Protein 4UQW (pdb70)

Organism: Pseudomonas aeruginosa (strain ATCC 15692 / DSM 22644 / CIP 104116 / JCM 14847 / LMG 12228 / 1C / PRS 101 / PAO1) (NCBI:txid208964)

Structure (mmCIF, N/CA/C/O backbone):
data_4UQW
#
_entry.id   4UQW
#
_cell.length_a   90.530
_cell.length_b   90.530
_cell.length_c   54.310
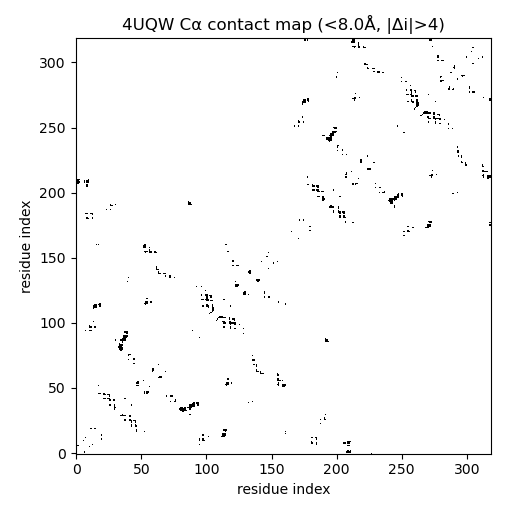_cell.angle_alpha   90.00
_cell.angle_beta   90.00
_cell.angle_gamma   90.00
#
_symmetry.space_group_name_H-M   'P 41'
#
loop_
_entity.id
_entity.type
_entity.pdbx_description
1 polymer 'PROTEIN CLPV1'
2 non-polymer BENZAMIDINE
3 water water
#
loop_
_atom_site.group_PDB
_atom_site.id
_atom_site.type_symbol
_atom_site.label_atom_id
_atom_site.label_alt_id
_atom_site.label_comp_id
_atom_site.label_asym_id
_atom_site.label_entity_id
_atom_site.label_seq_id
_atom_site.pdbx_PDB_ins_code
_atom_site.Cartn_x
_atom_site.Cartn_y
_atom_site.Cartn_z
_atom_site.occupancy
_atom_site.B_iso_or_equiv
_atom_site.auth_seq_id
_atom_site.auth_comp_id
_atom_site.auth_asym_id
_atom_site.auth_atom_id
_atom_site.pdbx_PDB_model_num
ATOM 1 N N . SER A 1 1 ? 23.755 81.485 25.664 1.00 85.97 -1 SER A N 1
ATOM 2 C CA . SER A 1 1 ? 22.610 81.274 24.777 1.00 86.72 -1 SER A CA 1
ATOM 3 C C . SER A 1 1 ? 22.880 81.828 23.375 1.00 80.56 -1 SER A C 1
ATOM 4 O O . SER A 1 1 ? 23.875 82.539 23.160 1.00 72.03 -1 SER A O 1
ATOM 7 N N . HIS A 1 2 ? 21.988 81.522 22.428 1.00 75.31 0 HIS A N 1
ATOM 8 C CA . HIS A 1 2 ? 22.130 82.025 21.052 1.00 68.04 0 HIS A CA 1
ATOM 9 C C . HIS A 1 2 ? 22.050 83.563 21.020 1.00 63.49 0 HIS A C 1
ATOM 10 O O . HIS A 1 2 ? 22.411 84.209 20.017 1.00 59.79 0 HIS A O 1
ATOM 17 N N . MET A 1 3 ? 21.604 84.138 22.138 1.00 58.91 1 MET A N 1
ATOM 18 C CA . MET A 1 3 ? 21.377 85.573 22.237 1.00 52.94 1 MET A CA 1
ATOM 19 C C . MET A 1 3 ? 22.498 86.301 22.980 1.00 45.73 1 MET A C 1
ATOM 20 O O . MET A 1 3 ? 22.358 87.474 23.266 1.00 43.13 1 MET A O 1
ATOM 25 N N . SER A 1 4 ? 23.604 85.624 23.299 1.00 35.49 2 SER A N 1
ATOM 26 C CA . SER A 1 4 ? 24.752 86.331 23.876 1.00 32.33 2 SER A CA 1
ATOM 27 C C . SER A 1 4 ? 25.583 87.182 22.872 1.00 31.58 2 SER A C 1
ATOM 28 O O . SER A 1 4 ? 26.034 88.286 23.211 1.00 32.98 2 SER A O 1
ATOM 31 N N . GLU A 1 5 ? 25.756 86.682 21.648 1.00 28.29 3 GLU A N 1
ATOM 32 C CA . GLU A 1 5 ? 26.536 87.380 20.612 1.00 25.87 3 GLU A CA 1
ATOM 33 C C . GLU A 1 5 ? 25.833 87.197 19.290 1.00 21.54 3 GLU A C 1
ATOM 34 O O . GLU A 1 5 ? 25.052 86.260 19.139 1.00 22.56 3 GLU A O 1
ATOM 40 N N . ILE A 1 6 ? 26.122 88.030 18.297 1.00 19.08 4 ILE A N 1
ATOM 41 C CA . ILE A 1 6 ? 25.564 87.851 16.965 1.00 17.28 4 ILE A CA 1
ATOM 42 C C . ILE A 1 6 ? 26.019 86.542 16.364 1.00 17.22 4 ILE A C 1
ATOM 43 O O . ILE A 1 6 ? 27.208 86.196 16.472 1.00 19.56 4 ILE A O 1
ATOM 48 N N . SER A 1 7 ? 25.109 85.760 15.811 1.00 17.53 5 SER A N 1
ATOM 49 C CA A SER A 1 7 ? 25.463 84.441 15.272 0.67 17.64 5 SER A CA 1
ATOM 50 C CA B SER A 1 7 ? 25.489 84.447 15.299 0.33 17.67 5 SER A CA 1
ATOM 51 C C . SER A 1 7 ? 26.011 84.524 13.857 1.00 16.63 5 SER A C 1
ATOM 52 O O . SER A 1 7 ? 25.615 85.408 13.085 1.00 16.26 5 SER A O 1
ATOM 57 N N . ARG A 1 8 ? 26.946 83.626 13.523 1.00 14.72 6 ARG A N 1
ATOM 58 C CA . ARG A 1 8 ? 27.430 83.616 12.145 1.00 15.29 6 ARG A CA 1
ATOM 59 C C . ARG A 1 8 ? 26.291 83.342 11.155 1.00 16.16 6 ARG A C 1
ATOM 60 O O . ARG A 1 8 ? 26.270 83.879 10.037 1.00 15.09 6 ARG A O 1
ATOM 68 N N . VAL A 1 9 ? 25.343 82.479 11.526 1.00 13.47 7 VAL A N 1
ATOM 69 C CA . VAL A 1 9 ? 24.288 82.171 10.560 1.00 15.66 7 VAL A CA 1
ATOM 70 C C . VAL A 1 9 ? 23.494 83.424 10.181 1.00 15.75 7 VAL A C 1
ATOM 71 O O . VAL A 1 9 ? 23.093 83.613 9.013 1.00 15.20 7 VAL A O 1
ATOM 75 N N . ALA A 1 10 ? 23.258 84.295 11.159 1.00 13.88 8 ALA A N 1
ATOM 76 C CA . ALA A 1 10 ? 22.567 85.554 10.848 1.00 13.95 8 ALA A CA 1
ATOM 77 C C . ALA A 1 10 ? 23.450 86.534 10.076 1.00 13.68 8 ALA A C 1
ATOM 78 O O . ALA A 1 10 ? 22.974 87.166 9.103 1.00 15.18 8 ALA A O 1
ATOM 80 N N . LEU A 1 11 ? 24.695 86.667 10.504 1.00 13.09 9 LEU A N 1
ATOM 81 C CA . LEU A 1 11 ? 25.620 87.625 9.899 1.00 15.40 9 LEU A CA 1
ATOM 82 C C . LEU A 1 11 ? 25.913 87.246 8.435 1.00 14.53 9 LEU A C 1
ATOM 83 O O . LEU A 1 11 ? 25.695 88.023 7.491 1.00 14.70 9 LEU A O 1
ATOM 88 N N . PHE A 1 12 ? 26.426 86.010 8.243 1.00 14.37 10 PHE A N 1
ATOM 89 C CA . PHE A 1 12 ? 26.751 85.573 6.885 1.00 13.11 10 PHE A CA 1
ATOM 90 C C . PHE A 1 12 ? 25.518 85.361 6.036 1.00 13.74 10 PHE A C 1
ATOM 91 O O . PHE A 1 12 ? 25.596 85.449 4.820 1.00 14.92 10 PHE A O 1
ATOM 99 N N . GLY A 1 13 ? 24.375 85.123 6.689 1.00 13.71 11 GLY A N 1
ATOM 100 C CA . GLY A 1 13 ? 23.100 84.992 6.002 1.00 15.04 11 GLY A CA 1
ATOM 101 C C . GLY A 1 13 ? 22.734 86.267 5.238 1.00 16.83 11 GLY A C 1
ATOM 102 O O . GLY A 1 13 ? 21.918 86.184 4.295 1.00 18.86 11 GLY A O 1
ATOM 103 N N . LYS A 1 14 ? 23.351 87.415 5.570 1.00 13.23 12 LYS A N 1
ATOM 104 C CA . LYS A 1 14 ? 23.062 88.608 4.788 1.00 13.93 12 LYS A CA 1
ATOM 105 C C . LYS A 1 14 ? 23.807 88.673 3.445 1.00 14.08 12 LYS A C 1
ATOM 106 O O . LYS A 1 14 ? 23.478 89.499 2.595 1.00 15.52 12 LYS A O 1
ATOM 112 N N . LEU A 1 15 ? 24.801 87.808 3.234 1.00 13.91 13 LEU A N 1
ATOM 113 C CA . LEU A 1 15 ? 25.560 87.812 1.988 1.00 14.45 13 LEU A CA 1
ATOM 114 C C . LEU A 1 15 ? 24.695 87.409 0.800 1.00 15.29 13 LEU A C 1
ATOM 115 O O . LEU A 1 15 ? 23.811 86.528 0.942 1.00 17.50 13 LEU A O 1
ATOM 120 N N . ASN A 1 16 ? 24.920 88.022 -0.350 1.00 15.31 14 ASN A N 1
ATOM 121 C CA . ASN A 1 16 ? 24.294 87.505 -1.583 1.00 14.35 14 ASN A CA 1
ATOM 122 C C . ASN A 1 16 ? 24.914 86.185 -2.009 1.00 16.66 14 ASN A C 1
ATOM 123 O O . ASN A 1 16 ? 25.851 85.675 -1.330 1.00 15.72 14 ASN A O 1
ATOM 128 N N . SER A 1 17 ? 24.390 85.580 -3.090 1.00 17.24 15 SER A N 1
ATOM 129 C CA A SER A 1 17 ? 24.811 84.232 -3.391 0.56 15.83 15 SER A CA 1
ATOM 130 C CA B SER A 1 17 ? 24.795 84.245 -3.487 0.44 16.94 15 SER A CA 1
ATOM 131 C C . SER A 1 17 ? 26.255 84.210 -3.888 1.00 19.26 15 SER A C 1
ATOM 132 O O . SER A 1 17 ? 26.997 83.298 -3.542 1.00 17.36 15 SER A O 1
ATOM 137 N N . LEU A 1 18 ? 26.651 85.215 -4.642 1.00 17.37 16 LEU A N 1
ATOM 138 C CA . LEU A 1 18 ? 28.032 85.209 -5.153 1.00 17.11 16 LEU A CA 1
ATOM 139 C C . LEU A 1 18 ? 29.017 85.279 -3.972 1.00 17.22 16 LEU A C 1
ATOM 140 O O . LEU A 1 18 ? 30.030 84.508 -3.870 1.00 16.31 16 LEU A O 1
ATOM 145 N N . ALA A 1 19 ? 28.797 86.209 -3.041 1.00 15.25 17 ALA A N 1
ATOM 146 C CA . ALA A 1 19 ? 29.704 86.402 -1.910 1.00 13.86 17 ALA A CA 1
ATOM 147 C C . ALA A 1 19 ? 29.702 85.182 -1.009 1.00 14.93 17 ALA A C 1
ATOM 148 O O . ALA A 1 19 ? 30.768 84.770 -0.527 1.00 16.14 17 ALA A O 1
ATOM 150 N N . TYR A 1 20 ? 28.533 84.571 -0.728 1.00 14.33 18 TYR A N 1
ATOM 151 C CA . TYR A 1 20 ? 28.484 83.450 0.191 1.00 15.50 18 TYR A CA 1
ATOM 152 C C . TYR A 1 20 ? 29.102 82.215 -0.466 1.00 16.46 18 TYR A C 1
ATOM 153 O O . TYR A 1 20 ? 29.863 81.463 0.173 1.00 16.28 18 TYR A O 1
ATOM 162 N N . LYS A 1 21 ? 28.823 81.999 -1.741 1.00 15.96 19 LYS A N 1
ATOM 163 C CA . LYS A 1 21 ? 29.447 80.834 -2.414 1.00 16.18 19 LYS A CA 1
ATOM 164 C C . LYS A 1 21 ? 30.953 81.002 -2.432 1.00 17.52 19 LYS A C 1
ATOM 165 O O . LYS A 1 21 ? 31.701 80.018 -2.347 1.00 18.24 19 LYS A O 1
ATOM 171 N N . ALA A 1 22 ? 31.423 82.256 -2.501 1.00 15.56 20 ALA A N 1
ATOM 172 C CA . ALA A 1 22 ? 32.881 82.437 -2.502 1.00 15.02 20 ALA A CA 1
ATOM 173 C C . ALA A 1 22 ? 33.488 82.211 -1.116 1.00 16.58 20 ALA A C 1
ATOM 174 O O . ALA A 1 22 ? 34.652 81.813 -1.025 1.00 17.55 20 ALA A O 1
ATOM 176 N N . ILE A 1 23 ? 32.766 82.493 -0.018 1.00 16.75 21 ILE A N 1
ATOM 177 C CA . ILE A 1 23 ? 33.184 82.106 1.346 1.00 16.01 21 ILE A CA 1
ATOM 178 C C . ILE A 1 23 ? 33.355 80.585 1.398 1.00 15.16 21 ILE A C 1
ATOM 179 O O . ILE A 1 23 ? 34.322 80.047 1.974 1.00 16.06 21 ILE A O 1
ATOM 184 N N . GLU A 1 24 ? 32.377 79.856 0.873 1.00 15.53 22 GLU A N 1
ATOM 185 C CA . GLU A 1 24 ? 32.457 78.391 0.838 1.00 16.46 22 GLU A CA 1
ATOM 186 C C . GLU A 1 24 ? 33.663 77.948 0.043 1.00 17.42 22 GLU A C 1
ATOM 187 O O . GLU A 1 24 ? 34.417 77.091 0.501 1.00 18.13 22 GLU A O 1
ATOM 193 N N . ALA A 1 25 ? 33.874 78.507 -1.142 1.00 17.66 23 ALA A N 1
ATOM 194 C CA . ALA A 1 25 ? 35.013 78.132 -1.980 1.00 18.22 23 ALA A CA 1
ATOM 195 C C . ALA A 1 25 ? 36.316 78.476 -1.280 1.00 17.06 23 ALA A C 1
ATOM 196 O O . ALA A 1 25 ? 37.307 77.713 -1.381 1.00 20.37 23 ALA A O 1
ATOM 198 N N . ALA A 1 26 ? 36.350 79.638 -0.601 1.00 16.34 24 ALA A N 1
ATOM 199 C CA . ALA A 1 26 ? 37.533 80.038 0.145 1.00 17.77 24 ALA A CA 1
ATOM 200 C C . ALA A 1 26 ? 37.843 79.079 1.254 1.00 16.74 24 ALA A C 1
ATOM 201 O O . ALA A 1 26 ? 39.026 78.843 1.550 1.00 17.71 24 ALA A O 1
ATOM 203 N N . THR A 1 27 ? 36.792 78.550 1.878 1.00 17.60 25 THR A N 1
ATOM 204 C CA . THR A 1 27 ? 37.007 77.570 2.943 1.00 18.17 25 THR A CA 1
ATOM 205 C C . THR A 1 27 ? 37.607 76.294 2.380 1.00 17.92 25 THR A C 1
ATOM 206 O O . THR A 1 27 ? 38.538 75.725 2.962 1.00 18.36 25 THR A O 1
ATOM 210 N N . VAL A 1 28 ? 37.079 75.825 1.264 1.00 17.29 26 VAL A N 1
ATOM 211 C CA . VAL A 1 28 ? 37.597 74.585 0.660 1.00 19.88 26 VAL A CA 1
ATOM 212 C C . VAL A 1 28 ? 39.079 74.787 0.287 1.00 20.75 26 VAL A C 1
ATOM 213 O O . VAL A 1 28 ? 39.948 73.913 0.534 1.00 21.46 26 VAL A O 1
ATOM 217 N N . PHE A 1 29 ? 39.391 75.949 -0.283 1.00 21.79 27 PHE A N 1
ATOM 218 C CA . PHE A 1 29 ? 40.785 76.245 -0.691 1.00 20.55 27 PHE A CA 1
ATOM 219 C C . PHE A 1 29 ? 41.710 76.334 0.502 1.00 21.38 27 PHE A C 1
ATOM 220 O O . PHE A 1 29 ? 42.824 75.785 0.484 1.00 22.33 27 PHE A O 1
ATOM 228 N N . CYS A 1 30 ? 41.275 77.075 1.523 1.00 18.95 28 CYS A N 1
ATOM 229 C CA . CYS A 1 30 ? 42.037 77.226 2.757 1.00 19.85 28 CYS A CA 1
ATOM 230 C C . CYS A 1 30 ? 42.400 75.862 3.348 1.00 23.00 28 CYS A C 1
ATOM 231 O O . CYS A 1 30 ? 43.539 75.614 3.764 1.00 22.33 28 CYS A O 1
ATOM 234 N N . LYS A 1 31 ? 41.417 74.980 3.380 1.00 21.00 29 LYS A N 1
ATOM 235 C CA . LYS A 1 31 ? 41.628 73.638 3.937 1.00 22.16 29 LYS A CA 1
ATOM 236 C C . LYS A 1 31 ? 42.569 72.811 3.089 1.00 26.09 29 LYS A C 1
ATOM 237 O O . LYS A 1 31 ? 43.416 72.078 3.653 1.00 26.09 29 LYS A O 1
ATOM 243 N N . LEU A 1 32 ? 42.461 72.905 1.759 1.00 25.79 30 LEU A N 1
ATOM 244 C CA . LEU A 1 32 ? 43.377 72.161 0.883 1.00 26.75 30 LEU A CA 1
ATOM 245 C C . LEU A 1 32 ? 44.823 72.594 1.121 1.00 28.53 30 LEU A C 1
ATOM 246 O O . LEU A 1 32 ? 45.753 71.770 1.064 1.00 32.33 30 LEU A O 1
ATOM 251 N N . ARG A 1 33 ? 45.020 73.869 1.401 1.00 26.25 31 ARG A N 1
ATOM 252 C CA . ARG A 1 33 ? 46.374 74.396 1.632 1.00 24.04 31 ARG A CA 1
ATOM 253 C C . ARG A 1 33 ? 46.902 74.177 3.030 1.00 31.49 31 ARG A C 1
ATOM 254 O O . ARG A 1 33 ? 48.096 74.400 3.292 1.00 32.75 31 ARG A O 1
ATOM 262 N N . GLY A 1 34 ? 46.016 73.809 3.939 1.00 23.94 32 GLY A N 1
ATOM 263 C CA . GLY A 1 34 ? 46.367 73.658 5.342 1.00 26.66 32 GLY A CA 1
ATOM 264 C C . GLY A 1 34 ? 46.594 74.973 6.064 1.00 20.70 32 GLY A C 1
ATOM 265 O O . GLY A 1 34 ? 47.273 75.055 7.081 1.00 23.54 32 GLY A O 1
ATOM 266 N N . ASN A 1 35 ? 45.927 76.035 5.581 1.00 18.27 33 ASN A N 1
ATOM 267 C CA . ASN A 1 35 ? 46.034 77.332 6.267 1.00 15.06 33 ASN A CA 1
ATOM 268 C C . ASN A 1 35 ? 45.080 77.351 7.479 1.00 17.49 33 ASN A C 1
ATOM 269 O O . ASN A 1 35 ? 43.996 76.724 7.427 1.00 19.32 33 ASN A O 1
ATOM 274 N N . PRO A 1 36 ? 45.440 78.026 8.576 1.00 18.18 34 PRO A N 1
ATOM 275 C CA . PRO A 1 36 ? 44.635 77.839 9.787 1.00 19.20 34 PRO A CA 1
ATOM 276 C C . PRO A 1 36 ? 43.331 78.623 9.795 1.00 19.07 34 PRO A C 1
ATOM 277 O O . PRO A 1 36 ? 42.361 78.204 10.486 1.00 18.87 34 PRO A O 1
ATOM 281 N N . TYR A 1 37 ? 43.269 79.718 9.014 1.00 16.09 35 TYR A N 1
ATOM 282 C CA . TYR A 1 37 ? 42.071 80.595 9.011 1.00 13.81 35 TYR A CA 1
ATOM 283 C C . TYR A 1 37 ? 41.712 80.958 7.616 1.00 15.45 35 TYR A C 1
ATOM 284 O O . TYR A 1 37 ? 42.586 81.275 6.795 1.00 16.87 35 TYR A O 1
ATOM 293 N N . VAL A 1 38 ? 40.401 80.935 7.329 1.00 14.30 36 VAL A N 1
ATOM 294 C CA . VAL A 1 38 ? 39.877 81.495 6.096 1.00 14.50 36 VAL A CA 1
ATOM 295 C C . VAL A 1 38 ? 39.940 83.037 6.202 1.00 16.33 36 VAL A C 1
ATOM 296 O O . VAL A 1 38 ? 39.326 83.632 7.080 1.00 15.53 36 VAL A O 1
ATOM 300 N N . GLU A 1 39 ? 40.785 83.634 5.361 1.00 13.98 37 GLU A N 1
ATOM 301 C CA . GLU A 1 39 ? 41.099 85.060 5.467 1.00 14.23 37 GLU A CA 1
ATOM 302 C C . GLU A 1 39 ? 40.517 85.850 4.346 1.00 13.59 37 GLU A C 1
ATOM 303 O O . GLU A 1 39 ? 40.005 85.307 3.359 1.00 13.50 37 GLU A O 1
ATOM 309 N N . LEU A 1 40 ? 40.603 87.177 4.519 1.00 13.80 38 LEU A N 1
ATOM 310 C CA . LEU A 1 40 ? 40.203 88.033 3.430 1.00 15.46 38 LEU A CA 1
ATOM 311 C C . LEU A 1 40 ? 40.933 87.672 2.109 1.00 14.98 38 LEU A C 1
ATOM 312 O O . LEU A 1 40 ? 40.328 87.714 1.025 1.00 14.35 38 LEU A O 1
ATOM 317 N N . VAL A 1 41 ? 42.231 87.299 2.197 1.00 14.89 39 VAL A N 1
ATOM 318 C CA . VAL A 1 41 ? 42.932 87.015 0.942 1.00 15.30 39 VAL A CA 1
ATOM 319 C C . VAL A 1 41 ? 42.313 85.765 0.236 1.00 15.25 39 VAL A C 1
ATOM 320 O O . VAL A 1 41 ? 42.167 85.759 -0.996 1.00 15.02 39 VAL A O 1
ATOM 324 N N . HIS A 1 42 ? 41.888 84.743 1.008 1.00 15.78 40 HIS A N 1
ATOM 325 C CA . HIS A 1 42 ? 41.235 83.589 0.374 1.00 13.82 40 HIS A CA 1
ATOM 326 C C . HIS A 1 42 ? 39.944 84.009 -0.305 1.00 15.20 40 HIS A C 1
ATOM 327 O O . HIS A 1 42 ? 39.614 83.543 -1.396 1.00 15.41 40 HIS A O 1
ATOM 334 N N . TRP A 1 43 ? 39.157 84.845 0.386 1.00 14.29 41 TRP A N 1
ATOM 335 C CA . TRP A 1 43 ? 37.814 85.213 -0.082 1.00 13.82 41 TRP A CA 1
ATOM 336 C C . TRP A 1 43 ? 37.956 86.042 -1.363 1.00 15.98 41 TRP A C 1
ATOM 337 O O . TRP A 1 43 ? 37.280 85.795 -2.373 1.00 15.11 41 TRP A O 1
ATOM 348 N N . PHE A 1 44 ? 38.839 87.057 -1.309 1.00 15.53 42 PHE A N 1
ATOM 349 C CA . PHE A 1 44 ? 38.996 87.947 -2.464 1.00 16.79 42 PHE A CA 1
ATOM 350 C C . PHE A 1 44 ? 39.617 87.174 -3.648 1.00 17.75 42 PHE A C 1
ATOM 351 O O . PHE A 1 44 ? 39.212 87.368 -4.814 1.00 16.88 42 PHE A O 1
ATOM 359 N N . HIS A 1 45 ? 40.597 86.292 -3.369 1.00 15.58 43 HIS A N 1
ATOM 360 C CA . HIS A 1 45 ? 41.147 85.480 -4.445 1.00 16.93 43 HIS A CA 1
ATOM 361 C C . HIS A 1 45 ? 40.003 84.636 -5.120 1.00 18.67 43 HIS A C 1
ATOM 362 O O . HIS A 1 45 ? 39.909 84.570 -6.357 1.00 19.50 43 HIS A O 1
ATOM 369 N N . GLN A 1 46 ? 39.134 84.050 -4.307 1.00 16.41 44 GLN A N 1
ATOM 370 C CA . GLN A 1 46 ? 38.068 83.224 -4.872 1.00 16.95 44 GLN A CA 1
ATOM 371 C C . GLN A 1 46 ? 37.058 84.052 -5.638 1.00 17.19 44 GLN A C 1
ATOM 372 O O . GLN A 1 46 ? 36.557 83.614 -6.715 1.00 18.49 44 GLN A O 1
ATOM 378 N N . ILE A 1 47 ? 36.763 85.251 -5.170 1.00 15.16 45 ILE A N 1
ATOM 379 C CA . ILE A 1 47 ? 35.844 86.117 -5.925 1.00 16.87 45 ILE A CA 1
ATOM 380 C C . ILE A 1 47 ? 36.445 86.465 -7.284 1.00 17.46 45 ILE A C 1
ATOM 381 O O . ILE A 1 47 ? 35.723 86.398 -8.317 1.00 17.65 45 ILE A O 1
ATOM 386 N N . LEU A 1 48 ? 37.749 86.728 -7.326 1.00 16.79 46 LEU A N 1
ATOM 387 C CA . LEU A 1 48 ? 38.388 87.155 -8.566 1.00 17.99 46 LEU A CA 1
ATOM 388 C C . LEU A 1 48 ? 38.570 85.978 -9.534 1.00 19.99 46 LEU A C 1
ATOM 389 O O . LEU A 1 48 ? 38.896 86.208 -10.710 1.00 20.93 46 LEU A O 1
ATOM 394 N N . GLN A 1 49 ? 38.382 84.729 -9.051 1.00 19.86 47 GLN A N 1
ATOM 395 C CA . GLN A 1 49 ? 38.409 83.544 -9.934 1.00 20.42 47 GLN A CA 1
ATOM 396 C C . GLN A 1 49 ? 37.153 83.399 -10.803 1.00 21.48 47 GLN A C 1
ATOM 397 O O . GLN A 1 49 ? 37.200 82.683 -11.820 1.00 23.67 47 GLN A O 1
ATOM 403 N N . LEU A 1 50 ? 36.075 84.094 -10.420 1.00 19.02 48 LEU A N 1
ATOM 404 C CA . LEU A 1 50 ? 34.816 84.059 -11.143 1.00 19.94 48 LEU A CA 1
ATOM 405 C C . LEU A 1 50 ? 34.929 84.855 -12.450 1.00 20.56 48 LEU A C 1
ATOM 406 O O . LEU A 1 50 ? 35.849 85.651 -12.623 1.00 21.71 48 LEU A O 1
ATOM 411 N N . PRO A 1 51 ? 33.992 84.654 -13.354 1.00 21.79 49 PRO A N 1
ATOM 412 C CA . PRO A 1 51 ? 34.026 85.429 -14.592 1.00 25.19 49 PRO A CA 1
ATOM 413 C C . PRO A 1 51 ? 33.893 86.940 -14.379 1.00 23.32 49 PRO A C 1
ATOM 414 O O . PRO A 1 51 ? 34.498 87.741 -15.126 1.00 23.68 49 PRO A O 1
ATOM 418 N N . ASP A 1 52 ? 33.116 87.332 -13.363 1.00 20.41 50 ASP A N 1
ATOM 419 C CA . ASP A 1 52 ? 32.856 88.745 -13.093 1.00 17.92 50 ASP A CA 1
ATOM 420 C C . ASP A 1 52 ? 32.277 88.888 -11.700 1.00 19.27 50 ASP A C 1
ATOM 421 O O . ASP A 1 52 ? 31.784 87.911 -11.112 1.00 18.87 50 ASP A O 1
ATOM 426 N N . SER A 1 53 ? 32.323 90.110 -11.180 1.00 17.54 51 SER A N 1
ATOM 427 C CA . SER A 1 53 ? 31.826 90.440 -9.850 1.00 16.08 51 SER A CA 1
ATOM 428 C C . SER A 1 53 ? 31.935 91.944 -9.640 1.00 16.91 51 SER A C 1
ATOM 429 O O . SER A 1 53 ? 32.553 92.632 -10.466 1.00 17.43 51 SER A O 1
ATOM 432 N N . ASP A 1 54 ? 31.404 92.446 -8.530 1.00 16.21 52 ASP A N 1
ATOM 433 C CA . ASP A 1 54 ? 31.631 93.860 -8.213 1.00 14.55 52 ASP A CA 1
ATOM 434 C C . ASP A 1 54 ? 33.124 94.118 -8.046 1.00 16.48 52 ASP A C 1
ATOM 435 O O . ASP A 1 54 ? 33.605 95.178 -8.418 1.00 17.72 52 ASP A O 1
ATOM 440 N N . LEU A 1 55 ? 33.836 93.176 -7.427 1.00 16.69 53 LEU A N 1
ATOM 441 C CA . LEU A 1 55 ? 35.261 93.378 -7.208 1.00 16.74 53 LEU A CA 1
ATOM 442 C C . LEU A 1 55 ? 36.015 93.526 -8.554 1.00 17.83 53 LEU A C 1
ATOM 443 O O . LEU A 1 55 ? 36.915 94.391 -8.701 1.00 17.49 53 LEU A O 1
ATOM 448 N N . HIS A 1 56 ? 35.695 92.683 -9.558 1.00 15.72 54 HIS A N 1
ATOM 449 C CA . HIS A 1 56 ? 36.319 92.834 -10.859 1.00 16.14 54 HIS A CA 1
ATOM 450 C C . HIS A 1 56 ? 36.128 94.224 -11.402 1.00 18.34 54 HIS A C 1
ATOM 451 O O . HIS A 1 56 ? 37.064 94.828 -11.980 1.00 21.28 54 HIS A O 1
ATOM 458 N N . GLN A 1 57 ? 34.879 94.687 -11.357 1.00 17.68 55 GLN A N 1
ATOM 459 C CA . GLN A 1 57 ? 34.556 95.969 -11.958 1.00 16.38 55 GLN A CA 1
ATOM 460 C C . GLN A 1 57 ? 35.147 97.129 -11.192 1.00 18.14 55 GLN A C 1
ATOM 461 O O . GLN A 1 57 ? 35.585 98.099 -11.809 1.00 20.11 55 GLN A O 1
ATOM 467 N N . ILE A 1 58 ? 35.131 97.055 -9.860 1.00 15.96 56 ILE A N 1
ATOM 468 C CA . ILE A 1 58 ? 35.747 98.094 -9.033 1.00 16.93 56 ILE A CA 1
ATOM 469 C C . ILE A 1 58 ? 37.257 98.168 -9.313 1.00 18.28 56 ILE A C 1
ATOM 470 O O . ILE A 1 58 ? 37.795 99.263 -9.425 1.00 20.78 56 ILE A O 1
ATOM 475 N N . VAL A 1 59 ? 37.888 97.020 -9.488 1.00 17.95 57 VAL A N 1
ATOM 476 C CA . VAL A 1 59 ? 39.331 97.006 -9.822 1.00 21.86 57 VAL A CA 1
ATOM 477 C C . VAL A 1 59 ? 39.515 97.755 -11.135 1.00 22.43 57 VAL A C 1
ATOM 478 O O . VAL A 1 59 ? 40.416 98.621 -11.262 1.00 20.54 57 VAL A O 1
ATOM 482 N N . ARG A 1 60 ? 38.681 97.448 -12.130 1.00 18.94 58 ARG A N 1
ATOM 483 C CA . ARG A 1 60 ? 38.816 98.034 -13.445 1.00 21.39 58 ARG A CA 1
ATOM 484 C C . ARG A 1 60 ? 38.611 99.574 -13.389 1.00 22.01 58 ARG A C 1
ATOM 485 O O . ARG A 1 60 ? 39.439 100.360 -13.877 1.00 24.20 58 ARG A O 1
ATOM 493 N N . GLN A 1 61 ? 37.525 99.986 -12.783 1.00 21.02 59 GLN A N 1
ATOM 494 C CA . GLN A 1 61 ? 37.123 101.394 -12.797 1.00 22.64 59 GLN A CA 1
ATOM 495 C C . GLN A 1 61 ? 37.996 102.256 -11.887 1.00 25.77 59 GLN A C 1
ATOM 496 O O . GLN A 1 61 ? 38.056 103.466 -12.058 1.00 25.42 59 GLN A O 1
ATOM 502 N N . SER A 1 62 ? 38.657 101.637 -10.915 1.00 21.06 60 SER A N 1
ATOM 503 C CA A SER A 1 62 ? 39.542 102.352 -9.996 0.63 20.06 60 SER A CA 1
ATOM 504 C CA B SER A 1 62 ? 39.542 102.360 -10.002 0.37 20.07 60 SER A CA 1
ATOM 505 C C . SER A 1 62 ? 40.943 102.524 -10.548 1.00 23.72 60 SER A C 1
ATOM 506 O O . SER A 1 62 ? 41.784 103.146 -9.913 1.00 24.29 60 SER A O 1
ATOM 511 N N . GLY A 1 63 ? 41.222 101.935 -11.706 1.00 21.22 61 GLY A N 1
ATOM 512 C CA . GLY A 1 63 ? 42.569 102.045 -12.267 1.00 22.73 61 GLY A CA 1
ATOM 513 C C . GLY A 1 63 ? 43.618 101.160 -11.615 1.00 19.88 61 GLY A C 1
ATOM 514 O O . GLY A 1 63 ? 44.814 101.442 -11.670 1.00 24.46 61 GLY A O 1
ATOM 515 N N . ILE A 1 64 ? 43.164 100.104 -10.948 1.00 19.28 62 ILE A N 1
ATOM 516 C CA . ILE A 1 64 ? 44.070 99.065 -10.428 1.00 18.67 62 ILE A CA 1
ATOM 517 C C . ILE A 1 64 ? 44.527 98.185 -11.559 1.00 18.53 62 ILE A C 1
ATOM 518 O O . ILE A 1 64 ? 43.800 97.930 -12.523 1.00 20.17 62 ILE A O 1
ATOM 523 N N . ASP A 1 65 ? 45.802 97.744 -11.490 1.00 17.45 63 ASP A N 1
ATOM 524 C CA . ASP A 1 65 ? 46.343 96.796 -12.465 1.00 17.17 63 ASP A CA 1
ATOM 525 C C . ASP A 1 65 ? 45.889 95.403 -12.020 1.00 17.94 63 ASP A C 1
ATOM 526 O O . ASP A 1 65 ? 46.373 94.856 -11.017 1.00 17.71 63 ASP A O 1
ATOM 531 N N . PRO A 1 66 ? 44.919 94.803 -12.738 1.00 19.38 64 PRO A N 1
ATOM 532 C CA . PRO A 1 66 ? 44.416 93.517 -12.234 1.00 15.21 64 PRO A CA 1
ATOM 533 C C . PRO A 1 66 ? 45.458 92.419 -12.240 1.00 18.52 64 PRO A C 1
ATOM 534 O O . PRO A 1 66 ? 45.362 91.501 -11.414 1.00 19.64 64 PRO A O 1
ATOM 538 N N . ALA A 1 67 ? 46.448 92.528 -13.127 1.00 18.42 65 ALA A N 1
ATOM 539 C CA . ALA A 1 67 ? 47.480 91.504 -13.153 1.00 17.13 65 ALA A CA 1
ATOM 540 C C . ALA A 1 67 ? 48.385 91.679 -11.915 1.00 19.64 65 ALA A C 1
ATOM 541 O O . ALA A 1 67 ? 48.858 90.692 -11.328 1.00 17.82 65 ALA A O 1
ATOM 543 N N . ARG A 1 68 ? 48.657 92.912 -11.536 1.00 17.98 66 ARG A N 1
ATOM 544 C CA . ARG A 1 68 ? 49.448 93.109 -10.335 1.00 17.66 66 ARG A CA 1
ATOM 545 C C . ARG A 1 68 ? 48.727 92.608 -9.092 1.00 17.15 66 ARG A C 1
ATOM 546 O O . ARG A 1 68 ? 49.296 91.976 -8.202 1.00 18.03 66 ARG A O 1
ATOM 554 N N . LEU A 1 69 ? 47.420 92.901 -9.022 1.00 16.18 67 LEU A N 1
ATOM 555 C CA . LEU A 1 69 ? 46.600 92.473 -7.904 1.00 16.41 67 LEU A CA 1
ATOM 556 C C . LEU A 1 69 ? 46.634 90.960 -7.838 1.00 17.11 67 LEU A C 1
ATOM 557 O O . LEU A 1 69 ? 46.803 90.411 -6.744 1.00 17.89 67 LEU A O 1
ATOM 562 N N . ALA A 1 70 ? 46.497 90.295 -8.997 1.00 18.85 68 ALA A N 1
ATOM 563 C CA . ALA A 1 70 ? 46.498 88.823 -8.990 1.00 20.26 68 ALA A CA 1
ATOM 564 C C . ALA A 1 70 ? 47.833 88.273 -8.455 1.00 21.06 68 ALA A C 1
ATOM 565 O O . ALA A 1 70 ? 47.858 87.331 -7.649 1.00 22.99 68 ALA A O 1
ATOM 567 N N . LYS A 1 71 ? 48.926 88.897 -8.879 1.00 18.93 69 LYS A N 1
ATOM 568 C CA . LYS A 1 71 ? 50.268 88.514 -8.452 1.00 18.98 69 LYS A CA 1
ATOM 569 C C . LYS A 1 71 ? 50.383 88.690 -6.916 1.00 20.33 69 LYS A C 1
ATOM 570 O O . LYS A 1 71 ? 50.923 87.832 -6.168 1.00 20.83 69 LYS A O 1
ATOM 576 N N . ASP A 1 72 ? 49.929 89.846 -6.435 1.00 18.39 70 ASP A N 1
ATOM 577 C CA . ASP A 1 72 ? 50.036 90.115 -5.026 1.00 18.48 70 ASP A CA 1
ATOM 578 C C . ASP A 1 72 ? 49.193 89.145 -4.183 1.00 19.93 70 ASP A C 1
ATOM 579 O O . ASP A 1 72 ? 49.652 88.726 -3.098 1.00 18.96 70 ASP A O 1
ATOM 584 N N . LEU A 1 73 ? 47.973 88.827 -4.627 1.00 18.31 71 LEU A N 1
ATOM 585 C CA . LEU A 1 73 ? 47.133 87.940 -3.839 1.00 18.05 71 LEU A C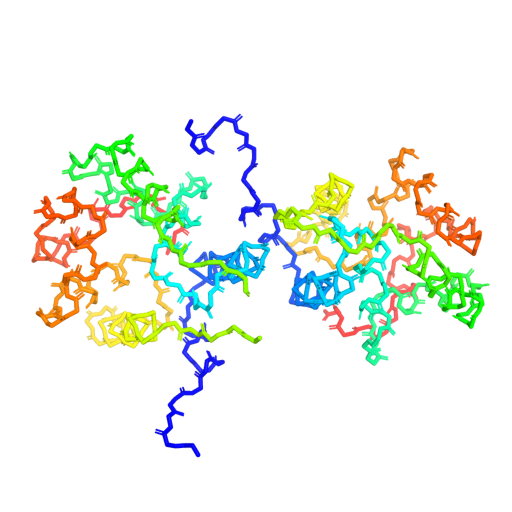A 1
ATOM 586 C C . LEU A 1 73 ? 47.713 86.549 -3.824 1.00 18.36 71 LEU A C 1
ATOM 587 O O . LEU A 1 73 ? 47.687 85.873 -2.760 1.00 19.76 71 LEU A O 1
ATOM 592 N N . THR A 1 74 ? 48.244 86.090 -4.954 1.00 22.34 72 THR A N 1
ATOM 593 C CA A THR A 1 74 ? 48.881 84.762 -5.043 0.58 23.02 72 THR A CA 1
ATOM 594 C CA B THR A 1 74 ? 48.755 84.720 -4.929 0.42 24.41 72 THR A CA 1
ATOM 595 C C . THR A 1 74 ? 50.060 84.683 -4.096 1.00 21.13 72 THR A C 1
ATOM 596 O O . THR A 1 74 ? 50.254 83.707 -3.337 1.00 23.85 72 THR A O 1
ATOM 603 N N . GLU A 1 75 ? 50.889 85.726 -4.111 1.00 23.19 73 GLU A N 1
ATOM 604 C CA . GLU A 1 75 ? 52.031 85.743 -3.205 1.00 24.08 73 GLU A CA 1
ATOM 605 C C . GLU A 1 75 ? 51.622 85.777 -1.715 1.00 27.11 73 GLU A C 1
ATOM 606 O O . GLU A 1 75 ? 52.209 85.028 -0.890 1.00 26.31 73 GLU A O 1
ATOM 612 N N . ALA A 1 76 ? 50.592 86.564 -1.354 1.00 21.01 74 ALA A N 1
ATOM 613 C CA . ALA A 1 76 ? 50.093 86.564 0.015 1.00 21.84 74 ALA A CA 1
ATOM 614 C C . ALA A 1 76 ? 49.571 85.185 0.410 1.00 24.78 74 ALA A C 1
ATOM 615 O O . ALA A 1 76 ? 49.798 84.720 1.537 1.00 24.76 74 ALA A O 1
ATOM 617 N N . LEU A 1 77 ? 48.841 84.531 -0.501 1.00 21.09 75 LEU A N 1
ATOM 618 C CA . LEU A 1 77 ? 48.335 83.173 -0.201 1.00 21.30 75 LEU A CA 1
ATOM 619 C C . LEU A 1 77 ? 49.486 82.220 0.073 1.00 23.37 75 LEU A C 1
ATOM 620 O O . LEU A 1 77 ? 49.426 81.410 1.015 1.00 26.56 75 LEU A O 1
ATOM 625 N N . ASP A 1 78 ? 50.525 82.302 -0.771 1.00 22.78 76 ASP A N 1
ATOM 626 C CA . ASP A 1 78 ? 51.663 81.360 -0.709 1.00 26.91 76 ASP A CA 1
ATOM 627 C C . ASP A 1 78 ? 52.462 81.563 0.567 1.00 29.68 76 ASP A C 1
ATOM 628 O O . ASP A 1 78 ? 53.181 80.668 1.005 1.00 30.16 76 ASP A O 1
ATOM 633 N N . ARG A 1 79 ? 52.335 82.734 1.168 1.00 25.98 77 ARG A N 1
ATOM 634 C CA . ARG A 1 79 ? 53.076 83.037 2.376 1.00 28.89 77 ARG A CA 1
ATOM 635 C C . ARG A 1 79 ? 52.346 82.679 3.680 1.00 30.12 77 ARG A C 1
ATOM 636 O O . ARG A 1 79 ? 52.958 82.644 4.743 1.00 34.97 77 ARG A O 1
ATOM 644 N N . LEU A 1 80 ? 51.045 82.393 3.625 1.00 25.13 78 LEU A N 1
ATOM 645 C CA . LEU A 1 80 ? 50.356 81.996 4.842 1.00 27.00 78 LEU A CA 1
ATOM 646 C C . LEU A 1 80 ? 50.941 80.761 5.469 1.00 27.30 78 LEU A C 1
ATOM 647 O O . LEU A 1 80 ? 51.486 79.904 4.787 1.00 28.52 78 LEU A O 1
ATOM 652 N N . PRO A 1 81 ? 50.791 80.633 6.796 1.00 27.55 79 PRO A N 1
ATOM 653 C CA . PRO A 1 81 ? 51.268 79.404 7.434 1.00 33.35 79 PRO A CA 1
ATOM 654 C C . PRO A 1 81 ? 50.511 78.176 6.929 1.00 26.82 79 PRO A C 1
ATOM 655 O O . PRO A 1 81 ? 49.291 78.276 6.628 1.00 25.64 79 PRO A O 1
ATOM 659 N N . ARG A 1 82 ? 51.205 77.043 6.837 1.00 30.19 80 ARG A N 1
ATOM 660 C CA . ARG A 1 82 ? 50.628 75.830 6.270 1.00 35.98 80 ARG A CA 1
ATOM 661 C C . ARG A 1 82 ? 50.727 74.678 7.230 1.00 42.26 80 ARG A C 1
ATOM 662 O O . ARG A 1 82 ? 51.234 74.825 8.333 1.00 44.93 80 ARG A O 1
ATOM 670 N N . GLY A 1 83 ? 50.236 73.526 6.786 1.00 42.84 81 GLY A N 1
ATOM 671 C CA . GLY A 1 83 ? 50.281 72.316 7.587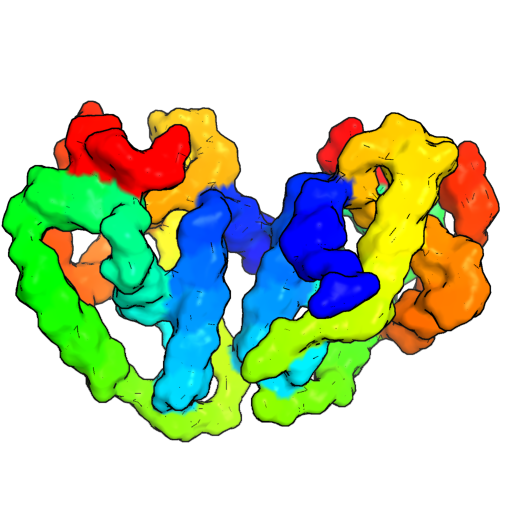 1.00 48.46 81 GLY A CA 1
ATOM 672 C C . GLY A 1 83 ? 49.560 72.415 8.916 1.00 49.15 81 GLY A C 1
ATOM 673 O O . GLY A 1 83 ? 49.934 71.775 9.900 1.00 57.12 81 GLY A O 1
ATOM 674 N N . SER A 1 84 ? 48.502 73.205 8.943 1.00 41.39 82 SER A N 1
ATOM 675 C CA . SER A 1 84 ? 47.721 73.367 10.140 1.00 43.05 82 SER A CA 1
ATOM 676 C C . SER A 1 84 ? 47.026 72.057 10.400 1.00 54.55 82 SER A C 1
ATOM 677 O O . SER A 1 84 ? 46.391 71.498 9.505 1.00 52.91 82 SER A O 1
ATOM 680 N N . THR A 1 85 ? 47.184 71.551 11.616 1.00 73.93 83 THR A N 1
ATOM 681 C CA . THR A 1 85 ? 46.515 70.326 12.026 1.00 87.01 83 THR A CA 1
ATOM 682 C C . THR A 1 85 ? 45.339 70.692 12.926 1.00 80.55 83 THR A C 1
ATOM 683 O O . THR A 1 85 ? 44.586 69.828 13.370 1.00 85.15 83 THR A O 1
ATOM 687 N N . SER A 1 86 ? 45.185 71.985 13.189 1.00 65.59 84 SER A N 1
ATOM 688 C CA . SER A 1 86 ? 44.079 72.450 14.011 1.00 67.01 84 SER A CA 1
ATOM 689 C C . SER A 1 86 ? 42.774 72.410 13.214 1.00 53.28 84 SER A C 1
ATOM 690 O O . SER A 1 86 ? 42.755 72.159 12.006 1.00 43.69 84 SER A O 1
ATOM 693 N N . ILE A 1 87 ? 41.668 72.649 13.890 1.00 44.00 85 ILE A N 1
ATOM 694 C CA . ILE A 1 87 ? 40.423 72.766 13.178 1.00 42.71 85 ILE A CA 1
ATOM 695 C C . ILE A 1 87 ? 40.441 74.156 12.533 1.00 38.42 85 ILE A C 1
ATOM 696 O O . ILE A 1 87 ? 40.748 75.167 13.184 1.00 46.51 85 ILE A O 1
ATOM 701 N N . THR A 1 88 ? 40.128 74.194 11.251 1.00 27.25 86 THR A N 1
ATOM 702 C CA . THR A 1 88 ? 40.090 75.432 10.502 1.00 23.32 86 THR A CA 1
ATOM 703 C C . THR A 1 88 ? 39.003 76.339 11.092 1.00 20.54 86 THR A C 1
ATOM 704 O O . THR A 1 88 ? 37.961 75.872 11.554 1.00 23.17 86 THR A O 1
ATOM 708 N N . ASP A 1 89 ? 39.205 77.662 10.986 1.00 18.98 87 ASP A N 1
ATOM 709 C CA . ASP A 1 89 ? 38.159 78.617 11.390 1.00 17.04 87 ASP A CA 1
ATOM 710 C C . ASP A 1 89 ? 38.195 79.829 10.465 1.00 14.78 87 ASP A C 1
ATOM 711 O O . ASP A 1 89 ? 39.050 79.960 9.631 1.00 16.62 87 ASP A O 1
ATOM 716 N N . LEU A 1 90 ? 37.197 80.707 10.656 1.00 16.98 88 LEU A N 1
ATOM 717 C CA . LEU A 1 90 ? 37.195 81.979 9.901 1.00 16.33 88 LEU A CA 1
ATOM 718 C C . LEU A 1 90 ? 38.000 83.026 10.605 1.00 16.27 88 LEU A C 1
ATOM 719 O O . LEU A 1 90 ? 37.955 83.099 11.808 1.00 18.64 88 LEU A O 1
ATOM 724 N N . SER A 1 91 ? 38.795 83.812 9.868 1.00 15.13 89 SER A N 1
ATOM 725 C CA . SER A 1 91 ? 39.423 85.000 10.426 1.00 17.39 89 SER A CA 1
ATOM 726 C C . SER A 1 91 ? 38.407 86.003 11.021 1.00 16.14 89 SER A C 1
ATOM 727 O O . SER A 1 91 ? 37.360 86.259 10.409 1.00 16.17 89 SER A O 1
ATOM 730 N N . SER A 1 92 ? 38.775 86.608 12.146 1.00 15.49 90 SER A N 1
ATOM 731 C CA . SER A 1 92 ? 37.948 87.665 12.678 1.00 15.42 90 SER A CA 1
ATOM 732 C C . SER A 1 92 ? 37.728 88.757 11.624 1.00 16.10 90 SER A C 1
ATOM 733 O O . SER A 1 92 ? 36.675 89.388 11.579 1.00 15.40 90 SER A O 1
ATOM 736 N N . HIS A 1 93 ? 38.718 89.056 10.774 1.00 15.91 91 HIS A N 1
ATOM 737 C CA . HIS A 1 93 ? 38.496 90.101 9.779 1.00 15.19 91 HIS A CA 1
ATOM 738 C C . HIS A 1 93 ? 37.436 89.753 8.764 1.00 14.68 91 HIS A C 1
ATOM 739 O O . HIS A 1 93 ? 36.802 90.659 8.194 1.00 14.24 91 HIS A O 1
ATOM 746 N N . VAL A 1 94 ? 37.212 88.458 8.482 1.00 13.75 92 VAL A N 1
ATOM 747 C CA . VAL A 1 94 ? 36.181 88.104 7.533 1.00 14.11 92 VAL A CA 1
ATOM 748 C C . VAL A 1 94 ? 34.801 88.391 8.196 1.00 16.92 92 VAL A C 1
ATOM 749 O O . VAL A 1 94 ? 33.918 89.012 7.552 1.00 14.06 92 VAL A O 1
ATOM 753 N N . GLU A 1 95 ? 34.637 88.030 9.475 1.00 15.58 93 GLU A N 1
ATOM 754 C CA . GLU A 1 95 ? 33.380 88.349 10.208 1.00 14.52 93 GLU A CA 1
ATOM 755 C C . GLU A 1 95 ? 33.178 89.868 10.207 1.00 14.34 93 GLU A C 1
ATOM 756 O O . GLU A 1 95 ? 32.074 90.357 9.959 1.00 15.16 93 GLU A O 1
ATOM 762 N N . GLU A 1 96 ? 34.242 90.598 10.538 1.00 13.82 94 GLU A N 1
ATOM 763 C CA . GLU A 1 96 ? 34.081 92.045 10.654 1.00 13.00 94 GLU A CA 1
ATOM 764 C C . GLU A 1 96 ? 33.733 92.675 9.321 1.00 14.75 94 GLU A C 1
ATOM 765 O O . GLU A 1 96 ? 32.916 93.624 9.238 1.00 15.60 94 GLU A O 1
ATOM 771 N N . ALA A 1 97 ? 34.335 92.205 8.242 1.00 12.90 95 ALA A N 1
ATOM 772 C CA . ALA A 1 97 ? 33.991 92.765 6.943 1.00 13.17 95 ALA A CA 1
ATOM 773 C C . ALA A 1 97 ? 32.514 92.517 6.601 1.00 12.20 95 ALA A C 1
ATOM 774 O O . ALA A 1 97 ? 31.911 93.393 5.976 1.00 13.83 95 ALA A O 1
ATOM 776 N N . VAL A 1 98 ? 31.970 91.344 6.944 1.00 13.57 96 VAL A N 1
ATOM 777 C CA . VAL A 1 98 ? 30.556 91.131 6.639 1.00 12.51 96 VAL A CA 1
ATOM 778 C C . VAL A 1 98 ? 29.728 92.119 7.455 1.00 12.83 96 VAL A C 1
ATOM 779 O O . VAL A 1 98 ? 28.781 92.704 6.892 1.00 14.97 96 VAL A O 1
ATOM 783 N N . GLU A 1 99 ? 30.047 92.316 8.746 1.00 12.54 97 GLU A N 1
ATOM 784 C CA . GLU A 1 99 ? 29.261 93.305 9.533 1.00 12.87 97 GLU A CA 1
ATOM 785 C C . GLU A 1 99 ? 29.313 94.700 8.875 1.00 15.10 97 GLU A C 1
ATOM 786 O O . GLU A 1 99 ? 28.265 95.367 8.764 1.00 14.77 97 GLU A O 1
ATOM 792 N N . ARG A 1 100 ? 30.508 95.171 8.527 1.00 13.98 98 ARG A N 1
ATOM 793 C CA . ARG A 1 100 ? 30.586 96.497 7.925 1.00 13.73 98 ARG A CA 1
ATOM 794 C C . ARG A 1 100 ? 29.914 96.544 6.570 1.00 13.38 98 ARG A C 1
ATOM 795 O O . ARG A 1 100 ? 29.292 97.571 6.229 1.00 15.04 98 ARG A O 1
ATOM 803 N N . GLY A 1 101 ? 29.978 95.459 5.774 1.00 13.05 99 GLY A N 1
ATOM 804 C CA . GLY A 1 101 ? 29.243 95.450 4.509 1.00 13.61 99 GLY A CA 1
ATOM 805 C C . GLY A 1 101 ? 27.744 95.513 4.729 1.00 13.85 99 GLY A C 1
ATOM 806 O O . GLY A 1 101 ? 27.053 96.137 3.913 1.00 14.18 99 GLY A O 1
ATOM 807 N N . TRP A 1 102 ? 27.263 94.829 5.769 1.00 14.27 100 TRP A N 1
ATOM 808 C CA . TRP A 1 102 ? 25.833 94.935 6.126 1.00 13.79 100 TRP A CA 1
ATOM 809 C C . TRP A 1 102 ? 25.479 96.359 6.545 1.00 13.26 100 TRP A C 1
ATOM 810 O O . TRP A 1 102 ? 24.403 96.867 6.129 1.00 14.51 100 TRP A O 1
ATOM 821 N N . VAL A 1 103 ? 26.285 96.999 7.395 1.00 13.71 101 VAL A N 1
ATOM 822 C CA . VAL A 1 103 ? 25.980 98.384 7.759 1.00 14.14 101 VAL A CA 1
ATOM 823 C C . VAL A 1 103 ? 25.853 99.305 6.575 1.00 14.76 101 VAL A C 1
ATOM 824 O O . VAL A 1 103 ? 24.862 100.059 6.461 1.00 15.61 101 VAL A O 1
ATOM 828 N N . TYR A 1 104 ? 26.821 99.255 5.637 1.00 15.97 102 TYR A N 1
ATOM 829 C CA . TYR A 1 104 ? 26.715 100.160 4.501 1.00 17.12 102 TYR A CA 1
ATOM 830 C C . TYR A 1 104 ? 25.655 99.710 3.517 1.00 17.63 102 TYR A C 1
ATOM 831 O O . TYR A 1 104 ? 24.894 100.537 3.027 1.00 16.51 102 TYR A O 1
ATOM 840 N N . GLY A 1 105 ? 25.536 98.420 3.262 1.00 15.06 103 GLY A N 1
ATOM 841 C CA . GLY A 1 105 ? 24.500 97.941 2.345 1.00 16.11 103 GLY A CA 1
ATOM 842 C C . GLY A 1 105 ? 23.110 98.310 2.806 1.00 17.42 103 GLY A C 1
ATOM 843 O O . GLY A 1 105 ? 22.288 98.817 2.020 1.00 18.01 103 GLY A O 1
ATOM 844 N N . SER A 1 106 ? 22.835 98.088 4.096 1.00 15.62 104 SER A N 1
ATOM 845 C CA . SER A 1 106 ? 21.460 98.295 4.574 1.00 14.68 104 SER A CA 1
ATOM 846 C C . SER A 1 106 ? 21.184 99.756 4.802 1.00 19.18 104 SER A C 1
ATOM 847 O O . SER A 1 106 ? 20.092 100.208 4.488 1.00 20.19 104 SER A O 1
ATOM 850 N N . LEU A 1 107 ? 22.156 100.536 5.256 1.00 17.83 105 LEU A N 1
ATOM 851 C CA . LEU A 1 107 ? 21.837 101.917 5.630 1.00 18.85 105 LEU A CA 1
ATOM 852 C C . LEU A 1 107 ? 22.149 102.873 4.509 1.00 22.95 105 LEU A C 1
ATOM 853 O O . LEU A 1 107 ? 21.357 103.798 4.244 1.00 25.29 105 LEU A O 1
ATOM 858 N N . MET A 1 108 ? 23.306 102.739 3.887 1.00 19.64 106 MET A N 1
ATOM 859 C CA . MET A 1 108 ? 23.662 103.650 2.802 1.00 20.08 106 MET A CA 1
ATOM 860 C C . MET A 1 108 ? 22.897 103.344 1.532 1.00 20.86 106 MET A C 1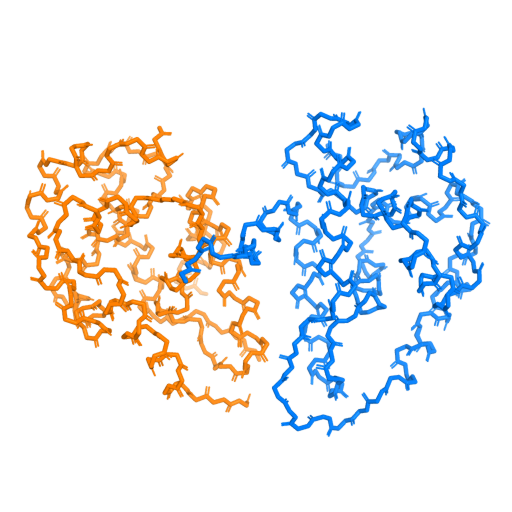
ATOM 861 O O . MET A 1 108 ? 22.447 104.266 0.821 1.00 25.39 106 MET A O 1
ATOM 866 N N . PHE A 1 109 ? 22.719 102.049 1.229 1.00 19.85 107 PHE A N 1
ATOM 867 C CA . PHE A 1 109 ? 22.094 101.661 -0.032 1.00 18.39 107 PHE A CA 1
ATOM 868 C C . PHE A 1 109 ? 20.672 101.125 0.121 1.00 21.01 107 PHE A C 1
ATOM 869 O O . PHE A 1 109 ? 19.989 100.925 -0.867 1.00 22.35 107 PHE A O 1
ATOM 877 N N . GLY A 1 110 ? 20.179 100.970 1.348 1.00 17.12 108 GLY A N 1
ATOM 878 C CA . GLY A 1 110 ? 18.818 100.468 1.489 1.00 17.91 108 GLY A CA 1
ATOM 879 C C . GLY A 1 110 ? 18.572 99.064 0.961 1.00 19.14 108 GLY A C 1
ATOM 880 O O . GLY A 1 110 ? 17.416 98.750 0.572 1.00 21.89 108 GLY A O 1
ATOM 881 N N . GLU A 1 111 ? 19.583 98.190 1.014 1.00 17.71 109 GLU A N 1
ATOM 882 C CA . GLU A 1 111 ? 19.502 96.886 0.372 1.00 18.89 109 GLU A CA 1
ATOM 883 C C . GLU A 1 111 ? 19.499 95.745 1.385 1.00 19.26 109 GLU A C 1
ATOM 884 O O . GLU A 1 111 ? 20.098 95.861 2.467 1.00 20.42 109 GLU A O 1
ATOM 890 N N . SER A 1 112 ? 18.828 94.647 1.011 1.00 18.34 110 SER A N 1
ATOM 891 C CA A SER A 1 112 ? 18.667 93.527 1.930 0.71 16.88 110 SER A CA 1
ATOM 892 C CA B SER A 1 112 ? 18.657 93.508 1.906 0.29 17.85 110 SER A CA 1
ATOM 893 C C . SER A 1 112 ? 19.811 92.509 1.877 1.00 17.09 110 SER A C 1
ATOM 894 O O . SER A 1 112 ? 19.931 91.707 2.773 1.00 18.48 110 SER A O 1
ATOM 899 N N . GLN A 1 113 ? 20.649 92.541 0.820 1.00 16.54 111 GLN A N 1
ATOM 900 C CA . GLN A 1 113 ? 21.759 91.581 0.693 1.00 17.67 111 GLN A CA 1
ATOM 901 C C . GLN A 1 113 ? 23.072 92.303 0.538 1.00 16.66 111 GLN A C 1
ATOM 902 O O . GLN A 1 113 ? 23.149 93.382 -0.039 1.00 17.72 111 GLN A O 1
ATOM 908 N N . VAL A 1 114 ? 24.121 91.696 1.069 1.00 13.55 112 VAL A N 1
ATOM 909 C CA . VAL A 1 114 ? 25.457 92.285 0.979 1.00 14.01 112 VAL A CA 1
ATOM 910 C C . VAL A 1 114 ? 26.180 91.730 -0.244 1.00 14.43 112 VAL A C 1
ATOM 911 O O . VAL A 1 114 ? 26.441 90.528 -0.340 1.00 16.19 112 VAL A O 1
ATOM 915 N N . ARG A 1 115 ? 26.454 92.620 -1.195 1.00 13.98 113 ARG A N 1
ATOM 916 C CA . ARG A 1 115 ? 27.223 92.294 -2.387 1.00 13.39 113 ARG A CA 1
ATOM 917 C C . ARG A 1 115 ? 28.685 92.616 -2.144 1.00 15.40 113 ARG A C 1
ATOM 918 O O . ARG A 1 115 ? 29.059 93.339 -1.198 1.00 15.21 113 ARG A O 1
ATOM 926 N N . THR A 1 116 ? 29.544 92.131 -3.018 1.00 14.63 114 THR A N 1
ATOM 927 C CA . THR A 1 116 ? 30.973 92.320 -2.714 1.00 15.01 114 THR A CA 1
ATOM 928 C C . THR A 1 116 ? 31.397 93.788 -2.774 1.00 13.79 114 THR A C 1
ATOM 929 O O . THR A 1 116 ? 32.330 94.175 -2.045 1.00 13.23 114 THR A O 1
ATOM 933 N N . GLY A 1 117 ? 30.676 94.651 -3.493 1.00 15.17 115 GLY A N 1
ATOM 934 C CA . GLY A 1 117 ? 31.081 96.040 -3.518 1.00 15.91 115 GLY A CA 1
ATOM 935 C C . GLY A 1 117 ? 30.773 96.683 -2.176 1.00 15.19 115 GLY A C 1
ATOM 936 O O . GLY A 1 117 ? 31.483 97.612 -1.766 1.00 15.41 115 GLY A O 1
ATOM 937 N N . TYR A 1 118 ? 29.738 96.196 -1.467 1.00 14.44 116 TYR A N 1
ATOM 938 C CA . TYR A 1 118 ? 29.506 96.735 -0.114 1.00 15.83 116 TYR A CA 1
ATOM 939 C C . TYR A 1 118 ? 30.559 96.223 0.863 1.00 15.01 116 TYR A C 1
ATOM 940 O O . TYR A 1 118 ? 30.892 96.931 1.822 1.00 15.27 116 TYR A O 1
ATOM 949 N N . LEU A 1 119 ? 31.071 95.002 0.662 1.00 13.31 117 LEU A N 1
ATOM 950 C CA . LEU A 1 119 ? 32.194 94.548 1.472 1.00 14.25 117 LEU A CA 1
ATOM 951 C C . LEU A 1 119 ? 33.409 95.456 1.276 1.00 15.75 117 LEU A C 1
ATOM 952 O O . LEU A 1 119 ? 34.069 95.826 2.246 1.00 15.56 117 LEU A O 1
ATOM 957 N N . VAL A 1 120 ? 33.674 95.861 0.035 1.00 14.21 118 VAL A N 1
ATOM 958 C CA . VAL A 1 120 ? 34.804 96.761 -0.189 1.00 14.82 118 VAL A CA 1
ATOM 959 C C . VAL A 1 120 ? 34.593 98.095 0.527 1.00 13.72 118 VAL A C 1
ATOM 960 O O . VAL A 1 120 ? 35.514 98.581 1.187 1.00 15.52 118 VAL A O 1
ATOM 964 N N . ILE A 1 121 ? 33.394 98.698 0.437 1.00 14.61 119 ILE A N 1
ATOM 965 C CA . ILE A 1 121 ? 33.152 99.957 1.098 1.00 14.56 119 ILE A CA 1
ATOM 966 C C . ILE A 1 121 ? 33.298 99.793 2.604 1.00 14.65 119 ILE A C 1
ATOM 967 O O . ILE A 1 121 ? 33.956 100.622 3.262 1.00 16.20 119 ILE A O 1
ATOM 972 N N . GLY A 1 122 ? 32.728 98.736 3.174 1.00 14.03 120 GLY A N 1
ATOM 973 C CA . GLY A 1 122 ? 32.797 98.578 4.626 1.00 13.98 120 GLY A CA 1
ATOM 974 C C . GLY A 1 122 ? 34.260 98.426 5.092 1.00 15.55 120 GLY A C 1
ATOM 975 O O . GLY A 1 122 ? 34.667 98.947 6.151 1.00 15.91 120 GLY A O 1
ATOM 976 N N . ILE A 1 123 ? 35.045 97.666 4.326 1.00 14.12 121 ILE A N 1
ATOM 977 C CA . ILE A 1 123 ? 36.475 97.550 4.633 1.00 12.88 121 ILE A CA 1
ATOM 978 C C . ILE A 1 123 ? 37.200 98.895 4.566 1.00 16.11 121 ILE A C 1
ATOM 979 O O . ILE A 1 123 ? 37.982 99.236 5.445 1.00 16.76 121 ILE A O 1
ATOM 984 N N . LEU A 1 124 ? 36.951 99.657 3.507 1.00 16.10 122 LEU A N 1
ATOM 985 C CA . LEU A 1 124 ? 37.662 100.929 3.375 1.00 17.51 122 LEU A CA 1
ATOM 986 C C . LEU A 1 124 ? 37.315 101.915 4.466 1.00 19.91 122 LEU A C 1
ATOM 987 O O . LEU A 1 124 ? 38.138 102.773 4.830 1.00 21.62 122 LEU A O 1
ATOM 992 N N . LYS A 1 125 ? 36.110 101.803 5.010 1.00 18.06 123 LYS A N 1
ATOM 993 C CA . LYS A 1 125 ? 35.674 102.697 6.079 1.00 19.06 123 LYS A CA 1
ATOM 994 C C . LYS A 1 125 ? 36.083 102.295 7.474 1.00 25.04 123 LYS A C 1
ATOM 995 O O . LYS A 1 125 ? 35.768 103.013 8.424 1.00 27.60 123 LYS A O 1
ATOM 1001 N N . THR A 1 126 ? 36.799 101.189 7.620 1.00 18.82 124 THR A N 1
ATOM 1002 C CA . THR A 1 126 ? 37.210 100.702 8.939 1.00 18.14 124 THR A CA 1
ATOM 1003 C C . THR A 1 126 ? 38.740 100.652 8.931 1.00 17.21 124 THR A C 1
ATOM 1004 O O . THR A 1 126 ? 39.252 99.822 8.229 1.00 18.84 124 THR A O 1
ATOM 1008 N N . PRO A 1 127 ? 39.428 101.483 9.708 1.00 21.96 125 PRO A N 1
ATOM 1009 C CA . PRO A 1 127 ? 40.885 101.551 9.511 1.00 21.42 125 PRO A CA 1
ATOM 1010 C C . PRO A 1 127 ? 41.647 100.233 9.640 1.00 24.04 125 PRO A C 1
ATOM 1011 O O . PRO A 1 127 ? 42.564 99.973 8.830 1.00 24.46 125 PRO A O 1
ATOM 1015 N N . SER A 1 128 ? 41.276 99.398 10.603 1.00 22.56 126 SER A N 1
ATOM 1016 C CA . SER A 1 128 ? 41.989 98.105 10.741 1.00 22.95 126 SER A CA 1
ATOM 1017 C C . SER A 1 128 ? 41.780 97.184 9.538 1.00 21.26 126 SER A C 1
ATOM 1018 O O . SER A 1 128 ? 42.723 96.455 9.111 1.00 21.81 126 SER A O 1
ATOM 1021 N N . LEU A 1 129 ? 40.583 97.194 8.941 1.00 19.43 127 LEU A N 1
ATOM 1022 C CA . LEU A 1 129 ? 40.317 96.366 7.759 1.00 16.32 127 LEU A CA 1
ATOM 1023 C C . LEU A 1 129 ? 40.983 96.956 6.540 1.00 17.03 127 LEU A C 1
ATOM 1024 O O . LEU A 1 129 ? 41.545 96.208 5.743 1.00 17.62 127 LEU A O 1
ATOM 1029 N N . ARG A 1 130 ? 41.001 98.280 6.429 1.00 17.77 128 ARG A N 1
ATOM 1030 C CA . ARG A 1 130 ? 41.649 98.885 5.268 1.00 18.92 128 ARG A CA 1
ATOM 1031 C C . ARG A 1 130 ? 43.164 98.600 5.313 1.00 19.82 128 ARG A C 1
ATOM 1032 O O . ARG A 1 130 ? 43.765 98.329 4.262 1.00 20.93 128 ARG A O 1
ATOM 1040 N N . HIS A 1 131 ? 43.730 98.576 6.513 1.00 20.70 129 HIS A N 1
ATOM 1041 C CA . HIS A 1 131 ? 45.164 98.301 6.641 1.00 21.94 129 HIS A CA 1
ATOM 1042 C C . HIS A 1 131 ? 45.445 96.860 6.267 1.00 21.05 129 HIS A C 1
ATOM 1043 O O . HIS A 1 131 ? 46.478 96.548 5.593 1.00 22.56 129 HIS A O 1
ATOM 1050 N N . ALA A 1 132 ? 44.545 95.961 6.674 1.00 20.69 130 ALA A N 1
ATOM 1051 C CA . ALA A 1 132 ? 44.731 94.560 6.264 1.00 21.10 130 ALA A CA 1
ATOM 1052 C C . ALA A 1 132 ? 44.677 94.391 4.758 1.00 22.04 130 ALA A C 1
ATOM 1053 O O . ALA A 1 132 ? 45.481 93.672 4.154 1.00 21.70 130 ALA A O 1
ATOM 1055 N N . LEU A 1 133 ? 43.720 95.068 4.146 1.00 18.46 131 LEU A N 1
ATOM 1056 C CA . LEU A 1 133 ? 43.508 94.979 2.723 1.00 21.11 131 LEU A CA 1
ATOM 1057 C C . LEU A 1 133 ? 44.716 95.510 1.949 1.00 21.84 131 LEU A C 1
ATOM 1058 O O . LEU A 1 133 ? 45.200 94.867 0.986 1.00 20.59 131 LEU A O 1
ATOM 1063 N N . THR A 1 134 ? 45.235 96.676 2.335 1.00 21.90 132 THR A N 1
ATOM 1064 C CA . THR A 1 134 ? 46.389 97.201 1.595 1.00 21.71 132 THR A CA 1
ATOM 1065 C C . THR A 1 134 ? 47.641 96.389 1.869 1.00 24.79 132 THR A C 1
ATOM 1066 O O . THR A 1 134 ? 48.522 96.353 1.051 1.00 25.46 132 THR A O 1
ATOM 1070 N N . GLY A 1 135 ? 47.685 95.699 3.008 1.00 22.49 133 GLY A N 1
ATOM 1071 C CA . GLY A 1 135 ? 48.759 94.766 3.287 1.00 24.78 133 GLY A CA 1
ATOM 1072 C C . GLY A 1 135 ? 48.804 93.626 2.269 1.00 21.01 133 GLY A C 1
ATOM 1073 O O . GLY A 1 135 ? 49.894 93.170 1.924 1.00 24.53 133 GLY A O 1
ATOM 1074 N N . LEU A 1 136 ? 47.665 93.200 1.762 1.00 20.89 134 LEU A N 1
ATOM 1075 C CA . LEU A 1 136 ? 47.596 92.192 0.718 1.00 21.15 134 LEU A CA 1
ATOM 1076 C C . LEU A 1 136 ? 48.112 92.700 -0.617 1.00 21.27 134 LEU A C 1
ATOM 1077 O O . LEU A 1 136 ? 48.834 91.998 -1.335 1.00 22.36 134 LEU A O 1
ATOM 1082 N N . SER A 1 137 ? 47.735 93.927 -0.964 1.00 20.17 135 SER A N 1
ATOM 1083 C CA . SER A 1 137 ? 48.245 94.532 -2.217 1.00 20.32 135 SER A CA 1
ATOM 1084 C C . SER A 1 137 ? 48.215 96.030 -2.089 1.00 17.94 135 SER A C 1
ATOM 1085 O O . SER A 1 137 ? 47.155 96.612 -1.787 1.00 20.15 135 SER A O 1
ATOM 1088 N N . ALA A 1 138 ? 49.363 96.655 -2.396 1.00 20.22 136 ALA A N 1
ATOM 1089 C CA . ALA A 1 138 ? 49.384 98.093 -2.481 1.00 22.32 136 ALA A CA 1
ATOM 1090 C C . ALA A 1 138 ? 48.451 98.624 -3.558 1.00 18.63 136 ALA A C 1
ATOM 1091 O O . ALA A 1 138 ? 48.054 99.800 -3.479 1.00 20.95 136 ALA A O 1
ATOM 1093 N N . GLU A 1 139 ? 48.008 97.783 -4.499 1.00 17.37 137 GLU A N 1
ATOM 1094 C CA . GLU A 1 139 ? 47.010 98.233 -5.496 1.00 19.51 137 GLU A CA 1
ATOM 1095 C C . GLU A 1 139 ? 45.761 98.745 -4.794 1.00 20.56 137 GLU A C 1
ATOM 1096 O O . GLU A 1 139 ? 45.085 99.661 -5.275 1.00 19.92 137 GLU A O 1
ATOM 1102 N N . PHE A 1 140 ? 45.403 98.144 -3.661 1.00 19.85 138 PHE A N 1
ATOM 1103 C CA . PHE A 1 140 ? 44.163 98.602 -3.018 1.00 20.38 138 PHE A CA 1
ATOM 1104 C C . PHE A 1 140 ? 44.244 99.998 -2.403 1.00 20.20 138 PHE A C 1
ATOM 1105 O O . PHE A 1 140 ? 43.199 100.592 -2.098 1.00 20.16 138 PHE A O 1
ATOM 1113 N N . ALA A 1 141 ? 45.443 100.571 -2.251 1.00 20.13 139 ALA A N 1
ATOM 1114 C CA . ALA A 1 141 ? 45.543 101.958 -1.861 1.00 21.91 139 ALA A CA 1
ATOM 1115 C C . ALA A 1 141 ? 45.040 102.900 -2.934 1.00 23.04 139 ALA A C 1
ATOM 1116 O O . ALA A 1 141 ? 44.772 104.083 -2.666 1.00 26.18 139 ALA A O 1
ATOM 1118 N N . LYS A 1 142 ? 44.832 102.387 -4.137 1.00 20.89 140 LYS A N 1
ATOM 1119 C CA . LYS A 1 142 ? 44.265 103.206 -5.219 1.00 21.16 140 LYS A CA 1
ATOM 1120 C C . LYS A 1 142 ? 42.727 103.362 -5.099 1.00 22.34 140 LYS A C 1
ATOM 1121 O O . LYS A 1 142 ? 42.124 104.235 -5.748 1.00 28.07 140 LYS A O 1
ATOM 1127 N N . LEU A 1 143 ? 42.088 102.545 -4.268 1.00 20.43 141 LEU A N 1
ATOM 1128 C CA . LEU A 1 143 ? 40.643 102.689 -4.083 1.00 20.19 141 LEU A CA 1
ATOM 1129 C C . LEU A 1 143 ? 40.313 103.969 -3.367 1.00 22.65 141 LEU A C 1
ATOM 1130 O O . LEU A 1 143 ? 40.978 104.356 -2.414 1.00 27.32 141 LEU A O 1
ATOM 1135 N N . LYS A 1 144 ? 39.239 104.600 -3.792 1.00 20.75 142 LYS A N 1
ATOM 1136 C CA . LYS A 1 144 ? 38.849 105.871 -3.179 1.00 21.87 142 LYS A CA 1
ATOM 1137 C C . LYS A 1 144 ? 37.438 105.715 -2.702 1.00 21.34 142 LYS A C 1
ATOM 1138 O O . LYS A 1 144 ? 36.520 105.707 -3.525 1.00 23.13 142 LYS A O 1
ATOM 1144 N N . VAL A 1 145 ? 37.242 105.559 -1.392 1.00 21.00 143 VAL A N 1
ATOM 1145 C CA . VAL A 1 145 ? 35.895 105.212 -0.926 1.00 21.33 143 VAL A CA 1
ATOM 1146 C C . VAL A 1 145 ? 34.869 106.314 -1.222 1.00 23.68 143 VAL A C 1
ATOM 1147 O O . VAL A 1 145 ? 33.682 106.012 -1.370 1.00 20.78 143 VAL A O 1
ATOM 1151 N N . GLU A 1 146 ? 35.280 107.582 -1.296 1.00 21.62 144 GLU A N 1
ATOM 1152 C CA . GLU A 1 146 ? 34.336 108.636 -1.608 1.00 24.95 144 GLU A CA 1
ATOM 1153 C C . GLU A 1 146 ? 33.759 108.472 -3.009 1.00 25.80 144 GLU A C 1
ATOM 1154 O O . GLU A 1 146 ? 32.563 108.722 -3.247 1.00 27.44 144 GLU A O 1
ATOM 1160 N N . ALA A 1 147 ? 34.591 107.998 -3.937 1.00 24.93 145 ALA A N 1
ATOM 1161 C CA . ALA A 1 147 ? 34.158 107.772 -5.310 1.00 27.78 145 ALA A CA 1
ATOM 1162 C C . ALA A 1 147 ? 33.267 106.548 -5.361 1.00 22.68 145 ALA A C 1
ATOM 1163 O O . ALA A 1 147 ? 32.235 106.505 -6.034 1.00 24.84 145 ALA A O 1
ATOM 1165 N N . LEU A 1 148 ? 33.665 105.510 -4.636 1.00 20.70 146 LEU A N 1
ATOM 1166 C CA A LEU A 1 148 ? 32.923 104.284 -4.660 0.61 20.75 146 LEU A CA 1
ATOM 1167 C CA B LEU A 1 148 ? 32.898 104.270 -4.607 0.39 22.15 146 LEU A CA 1
ATOM 1168 C C . LEU A 1 148 ? 31.519 104.428 -4.039 1.00 24.21 146 LEU A C 1
ATOM 1169 O O . LEU A 1 148 ? 30.585 103.789 -4.499 1.00 28.81 146 LEU A O 1
ATOM 1178 N N . THR A 1 149 ? 31.372 105.251 -2.997 1.00 19.78 147 THR A N 1
ATOM 1179 C CA . THR A 1 149 ? 30.049 105.438 -2.415 1.00 21.37 147 THR A CA 1
ATOM 1180 C C . THR A 1 149 ? 29.206 106.389 -3.285 1.00 27.71 147 THR A C 1
ATOM 1181 O O . THR A 1 149 ? 28.018 106.156 -3.492 1.00 35.23 147 THR A O 1
ATOM 1185 N N . GLU A 1 150 ? 29.792 107.456 -3.801 1.00 22.20 148 GLU A N 1
ATOM 1186 C CA . GLU A 1 150 ? 28.985 108.398 -4.558 1.00 23.95 148 GLU A CA 1
ATOM 1187 C C . GLU A 1 150 ? 28.657 107.916 -5.958 1.00 29.31 148 GLU A C 1
ATOM 1188 O O . GLU A 1 150 ? 27.660 108.361 -6.555 1.00 27.39 148 GLU A O 1
ATOM 1194 N N . ARG A 1 151 ? 29.508 107.047 -6.505 1.00 23.02 149 ARG A N 1
ATOM 1195 C CA . ARG A 1 151 ? 29.425 106.659 -7.917 1.00 26.80 149 ARG A CA 1
ATOM 1196 C C . ARG A 1 151 ? 29.380 105.112 -8.029 1.00 18.86 149 ARG A C 1
ATOM 1197 O O . ARG A 1 151 ? 29.901 104.546 -8.979 1.00 21.22 149 ARG A O 1
ATOM 1205 N N . PHE A 1 152 ? 28.742 104.498 -7.037 1.00 18.72 150 PHE A N 1
ATOM 1206 C CA . PHE A 1 152 ? 28.758 103.030 -6.927 1.00 18.88 150 PHE A CA 1
ATOM 1207 C C . PHE A 1 152 ? 28.319 102.359 -8.240 1.00 19.33 150 PHE A C 1
ATOM 1208 O O . PHE A 1 152 ? 28.974 101.403 -8.725 1.00 19.98 150 PHE A O 1
ATOM 1216 N N . ASP A 1 153 ? 27.207 102.807 -8.809 1.00 20.72 151 ASP A N 1
ATOM 1217 C CA . ASP A 1 153 ? 26.716 102.138 -10.022 1.00 20.13 151 ASP A CA 1
ATOM 1218 C C . ASP A 1 153 ? 27.689 102.263 -11.164 1.00 23.32 151 ASP A C 1
ATOM 1219 O O . ASP A 1 153 ? 27.826 101.331 -11.980 1.00 23.32 151 ASP A O 1
ATOM 1224 N N . GLU A 1 154 ? 28.360 103.418 -11.263 1.00 21.36 152 GLU A N 1
ATOM 1225 C CA . GLU A 1 154 ? 29.361 103.581 -12.303 1.00 21.24 152 GLU A CA 1
ATOM 1226 C C . GLU A 1 154 ? 30.521 102.589 -12.076 1.00 22.96 152 GLU A C 1
ATOM 1227 O O . GLU A 1 154 ? 31.084 102.040 -13.032 1.00 23.58 152 GLU A O 1
ATOM 1233 N N . TYR A 1 155 ? 30.913 102.405 -10.813 1.00 21.39 153 TYR A N 1
ATOM 1234 C CA . TYR A 1 155 ? 32.028 101.495 -10.542 1.00 18.53 153 TYR A CA 1
ATOM 1235 C C . TYR A 1 155 ? 31.664 100.037 -10.785 1.00 23.40 153 TYR A C 1
ATOM 1236 O O . TYR A 1 155 ? 32.516 99.278 -11.259 1.00 24.35 153 TYR A O 1
ATOM 1245 N N . VAL A 1 156 ? 30.419 99.615 -10.531 1.00 20.44 154 VAL A N 1
ATOM 1246 C CA . VAL A 1 156 ? 30.184 98.186 -10.649 1.00 17.26 154 VAL A CA 1
ATOM 1247 C C . VAL A 1 156 ? 29.622 97.796 -12.018 1.00 20.47 154 VAL A C 1
ATOM 1248 O O . VAL A 1 156 ? 29.562 96.602 -12.310 1.00 19.60 154 VAL A O 1
ATOM 1252 N N . GLY A 1 157 ? 29.242 98.772 -12.850 1.00 18.73 155 GLY A N 1
ATOM 1253 C CA . GLY A 1 157 ? 28.893 98.484 -14.249 1.00 23.32 155 GLY A CA 1
ATOM 1254 C C . GLY A 1 157 ? 27.839 97.395 -14.388 1.00 20.96 155 GLY A C 1
ATOM 1255 O O . GLY A 1 157 ? 26.757 97.486 -13.801 1.00 21.91 155 GLY A O 1
ATOM 1256 N N . ALA A 1 158 ? 28.146 96.364 -15.185 1.00 21.16 156 ALA A N 1
ATOM 1257 C CA . ALA A 1 158 ? 27.162 95.312 -15.437 1.00 21.70 156 ALA A CA 1
ATOM 1258 C C . ALA A 1 158 ? 27.470 94.048 -14.613 1.00 21.39 156 ALA A C 1
ATOM 1259 O O . ALA A 1 158 ? 27.121 92.926 -15.017 1.00 21.95 156 ALA A O 1
ATOM 1261 N N . SER A 1 159 ? 28.022 94.240 -13.425 1.00 18.79 157 SER A N 1
ATOM 1262 C CA . SER A 1 159 ? 28.277 93.107 -12.532 1.00 17.07 157 SER A CA 1
ATOM 1263 C C . SER A 1 159 ? 27.093 92.169 -12.365 1.00 18.90 157 SER A C 1
ATOM 1264 O O . SER A 1 159 ? 25.966 92.614 -12.282 1.00 19.66 157 SER A O 1
ATOM 1267 N N . PRO A 1 160 ? 27.349 90.852 -12.283 1.00 18.50 158 PRO A N 1
ATOM 1268 C CA . PRO A 1 160 ? 26.247 89.922 -12.043 1.00 22.90 158 PRO A CA 1
ATOM 1269 C C . PRO A 1 160 ? 25.623 90.104 -10.671 1.00 23.12 158 PRO A C 1
ATOM 1270 O O . PRO A 1 160 ? 24.570 89.517 -10.441 1.00 23.53 158 PRO A O 1
ATOM 1274 N N . GLU A 1 161 ? 26.234 90.887 -9.777 1.00 17.85 159 GLU A N 1
ATOM 1275 C CA . GLU A 1 161 ? 25.609 91.084 -8.470 1.00 16.03 159 GLU A CA 1
ATOM 1276 C C . GLU A 1 161 ? 24.507 92.153 -8.571 1.00 20.48 159 GLU A C 1
ATOM 1277 O O . GLU A 1 161 ? 23.859 92.466 -7.583 1.00 18.94 159 GLU A O 1
ATOM 1283 N N . ASN A 1 162 ? 24.300 92.702 -9.762 1.00 19.11 160 ASN A N 1
ATOM 1284 C CA . ASN A 1 162 ? 23.183 93.632 -9.987 1.00 20.53 160 ASN A CA 1
ATOM 1285 C C . ASN A 1 162 ? 21.870 92.916 -9.901 1.00 25.13 160 ASN A C 1
ATOM 1286 O O . ASN A 1 162 ? 21.819 91.716 -10.180 1.00 28.63 160 ASN A O 1
ATOM 1291 N N . GLY A 1 163 ? 20.868 93.581 -9.627 1.00 31.30 161 GLY A N 1
ATOM 1292 N N . MET B 1 3 ? 21.892 60.401 -13.534 1.00 121.17 1 MET B N 1
ATOM 1293 C CA . MET B 1 3 ? 21.359 60.617 -12.197 1.00 115.81 1 MET B CA 1
ATOM 1294 C C . MET B 1 3 ? 19.835 60.632 -12.201 1.00 109.73 1 MET B C 1
ATOM 1295 O O . MET B 1 3 ? 19.205 61.562 -12.715 1.00 112.51 1 MET B O 1
ATOM 1300 N N . SER B 1 4 ? 19.250 59.582 -11.632 1.00 97.04 2 SER B N 1
ATOM 1301 C CA . SER B 1 4 ? 17.815 59.538 -11.371 1.00 78.24 2 SER B CA 1
ATOM 1302 C C . SER B 1 4 ? 17.540 60.058 -9.965 1.00 66.81 2 SER B C 1
ATOM 1303 O O . SER B 1 4 ? 16.481 59.796 -9.379 1.00 65.67 2 SER B O 1
ATOM 1306 N N . GLU B 1 5 ? 18.499 60.792 -9.411 1.00 49.33 3 GLU B N 1
ATOM 1307 C CA . GLU B 1 5 ? 18.284 61.372 -8.105 1.00 51.40 3 GLU B CA 1
ATOM 1308 C C . GLU B 1 5 ? 17.979 62.856 -8.262 1.00 43.32 3 GLU B C 1
ATOM 1309 O O . GLU B 1 5 ? 18.540 63.535 -9.118 1.00 41.06 3 GLU B O 1
ATOM 1315 N N . ILE B 1 6 ? 17.033 63.333 -7.466 1.00 36.39 4 ILE B N 1
ATOM 1316 C CA . ILE B 1 6 ? 16.733 64.753 -7.378 1.00 32.14 4 ILE B CA 1
ATOM 1317 C C . ILE B 1 6 ? 17.978 65.530 -6.916 1.00 37.83 4 ILE B C 1
ATOM 1318 O O . ILE B 1 6 ? 18.620 65.122 -5.938 1.00 37.25 4 ILE B O 1
ATOM 1323 N N . SER B 1 7 ? 18.312 66.624 -7.606 1.00 39.71 5 SER B N 1
ATOM 1324 C CA . SER B 1 7 ? 19.567 67.353 -7.301 1.00 38.07 5 SER B CA 1
ATOM 1325 C C . SER B 1 7 ? 19.474 68.165 -6.000 1.00 36.68 5 SER B C 1
ATOM 1326 O O . SER B 1 7 ? 18.386 68.521 -5.544 1.00 32.09 5 SER B O 1
ATOM 1329 N N . ARG B 1 8 ? 20.623 68.438 -5.402 1.00 34.10 6 ARG B N 1
ATOM 1330 C CA . ARG B 1 8 ? 20.709 69.345 -4.284 1.00 36.89 6 ARG B CA 1
ATOM 1331 C C . ARG B 1 8 ? 20.083 70.709 -4.622 1.00 30.51 6 ARG B C 1
ATOM 1332 O O . ARG B 1 8 ? 19.379 71.289 -3.800 1.00 28.63 6 ARG B O 1
ATOM 1340 N N . VAL B 1 9 ? 20.369 71.243 -5.815 1.00 35.29 7 VAL B N 1
ATOM 1341 C CA . VAL B 1 9 ? 19.821 72.554 -6.198 1.00 35.29 7 VAL B CA 1
ATOM 1342 C C . VAL B 1 9 ? 18.279 72.541 -6.240 1.00 26.47 7 VAL B C 1
ATOM 1343 O O . VAL B 1 9 ? 17.611 73.463 -5.768 1.00 25.51 7 VAL B O 1
ATOM 1347 N N . ALA B 1 10 ? 17.711 71.467 -6.780 1.00 27.63 8 ALA B N 1
ATOM 1348 C CA . ALA B 1 10 ? 16.265 71.305 -6.823 1.00 25.41 8 ALA B CA 1
ATOM 1349 C C . ALA B 1 10 ? 15.649 71.276 -5.419 1.00 24.02 8 ALA B C 1
ATOM 1350 O O . ALA B 1 10 ? 14.664 71.957 -5.143 1.00 24.71 8 ALA B O 1
ATOM 1352 N N . LEU B 1 11 ? 16.263 70.483 -4.534 1.00 27.94 9 LEU B N 1
ATOM 1353 C CA . LEU B 1 11 ? 15.760 70.344 -3.162 1.00 32.56 9 LEU B CA 1
ATOM 1354 C C . LEU B 1 11 ? 15.839 71.654 -2.458 1.00 24.92 9 LEU B C 1
ATOM 1355 O O . LEU B 1 11 ? 14.847 72.125 -1.867 1.00 24.05 9 LEU B O 1
ATOM 1360 N N . PHE B 1 12 ? 17.025 72.252 -2.485 1.00 25.55 10 PHE B N 1
ATOM 1361 C CA . PHE B 1 12 ? 17.257 73.421 -1.692 1.00 27.28 10 PHE B CA 1
ATOM 1362 C C . PHE B 1 12 ? 16.507 74.583 -2.251 1.00 23.20 10 PHE B C 1
ATOM 1363 O O . PHE B 1 12 ? 16.180 75.504 -1.518 1.00 22.88 10 PHE B O 1
ATOM 1371 N N . GLY B 1 13 ? 16.160 74.521 -3.535 1.00 23.69 11 GLY B N 1
ATOM 1372 C CA . GLY B 1 13 ? 15.436 75.643 -4.111 1.00 23.50 11 GLY B CA 1
ATOM 1373 C C . GLY B 1 13 ? 14.030 75.810 -3.564 1.00 2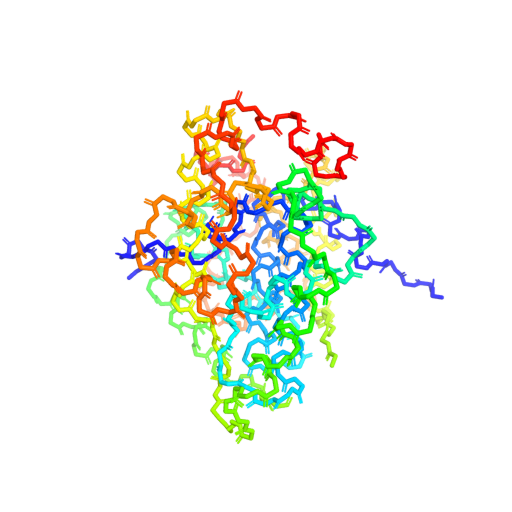4.53 11 GLY B C 1
ATOM 1374 O O . GLY B 1 13 ? 13.417 76.853 -3.761 1.00 25.80 11 GLY B O 1
ATOM 1375 N N . LYS B 1 14 ? 13.485 74.794 -2.882 1.00 16.02 12 LYS B N 1
ATOM 1376 C CA . LYS B 1 14 ? 12.205 74.931 -2.285 1.00 15.35 12 LYS B CA 1
ATOM 1377 C C . LYS B 1 14 ? 12.238 75.480 -0.862 1.00 17.49 12 LYS B C 1
ATOM 1378 O O . LYS B 1 14 ? 11.190 75.836 -0.310 1.00 17.10 12 LYS B O 1
ATOM 1384 N N . LEU B 1 15 ? 13.436 75.569 -0.262 1.00 15.51 13 LEU B N 1
ATOM 1385 C CA . LEU B 1 15 ? 13.517 76.123 1.094 1.00 15.05 13 LEU B CA 1
ATOM 1386 C C . LEU B 1 15 ? 13.147 77.615 1.125 1.00 15.62 13 LEU B C 1
ATOM 1387 O O . LEU B 1 15 ? 13.507 78.350 0.189 1.00 18.24 13 LEU B O 1
ATOM 1392 N N . ASN B 1 16 ? 12.515 78.058 2.211 1.00 13.58 14 ASN B N 1
ATOM 1393 C CA . ASN B 1 16 ? 12.385 79.499 2.375 1.00 14.22 14 ASN B CA 1
ATOM 1394 C C . ASN B 1 16 ? 13.731 80.151 2.730 1.00 17.95 14 ASN B C 1
ATOM 1395 O O . ASN B 1 16 ? 14.758 79.472 2.876 1.00 16.57 14 ASN B O 1
ATOM 1400 N N . SER B 1 17 ? 13.759 81.486 2.836 1.00 16.60 15 SER B N 1
ATOM 1401 C CA A SER B 1 17 ? 15.076 82.096 2.980 0.63 15.07 15 SER B CA 1
ATOM 1402 C CA B SER B 1 17 ? 14.990 82.222 3.086 0.37 15.20 15 SER B CA 1
ATOM 1403 C C . SER B 1 17 ? 15.716 81.750 4.355 1.00 16.36 15 SER B C 1
ATOM 1404 O O . SER B 1 17 ? 16.953 81.612 4.419 1.00 17.99 15 SER B O 1
ATOM 1409 N N . LEU B 1 18 ? 14.945 81.541 5.409 1.00 14.94 16 LEU B N 1
ATOM 1410 C CA . LEU B 1 18 ? 15.538 81.262 6.717 1.00 13.30 16 LEU B CA 1
ATOM 1411 C C . LEU B 1 18 ? 16.136 79.845 6.690 1.00 13.58 16 LEU B C 1
ATOM 1412 O O . LEU B 1 18 ? 17.283 79.622 7.129 1.00 14.20 16 LEU B O 1
ATOM 1417 N N . ALA B 1 19 ? 15.360 78.856 6.232 1.00 13.09 17 ALA B N 1
ATOM 1418 C CA . ALA B 1 19 ? 15.876 77.488 6.212 1.00 13.67 17 ALA B CA 1
ATOM 1419 C C . ALA B 1 19 ? 17.070 77.382 5.296 1.00 14.40 17 ALA B C 1
ATOM 1420 O O . ALA B 1 19 ? 18.025 76.631 5.576 1.00 14.37 17 ALA B O 1
ATOM 1422 N N . TYR B 1 20 ? 17.040 78.126 4.184 1.00 13.31 18 TYR B N 1
ATOM 1423 C CA . TYR B 1 20 ? 18.168 78.115 3.247 1.00 14.49 18 TYR B CA 1
ATOM 1424 C C . TYR B 1 20 ? 19.409 78.786 3.868 1.00 14.23 18 TYR B C 1
ATOM 1425 O O . TYR B 1 20 ? 20.538 78.202 3.830 1.00 15.85 18 TYR B O 1
ATOM 1434 N N . LYS B 1 21 ? 19.220 79.918 4.527 1.00 15.98 19 LYS B N 1
ATOM 1435 C CA . LYS B 1 21 ? 20.394 80.504 5.192 1.00 15.97 19 LYS B CA 1
ATOM 1436 C C . LYS B 1 21 ? 20.971 79.599 6.222 1.00 16.30 19 LYS B C 1
ATOM 1437 O O . LYS B 1 21 ? 22.225 79.552 6.364 1.00 15.51 19 LYS B O 1
ATOM 1443 N N . ALA B 1 22 ? 20.130 78.852 6.916 1.00 13.72 20 ALA B N 1
ATOM 1444 C CA . ALA B 1 22 ? 20.671 77.938 7.899 1.00 13.25 20 ALA B CA 1
ATOM 1445 C C . ALA B 1 22 ? 21.411 76.715 7.273 1.00 15.49 20 ALA B C 1
ATOM 1446 O O . ALA B 1 22 ? 22.392 76.245 7.855 1.00 14.88 20 ALA B O 1
ATOM 1448 N N . ILE B 1 23 ? 20.972 76.213 6.117 1.00 15.05 21 ILE B N 1
ATOM 1449 C CA . ILE B 1 23 ? 21.691 75.094 5.476 1.00 15.40 21 ILE B CA 1
ATOM 1450 C C . ILE B 1 23 ? 22.991 75.615 4.802 1.00 15.71 21 ILE B C 1
ATOM 1451 O O . ILE B 1 23 ? 23.974 74.857 4.828 1.00 16.85 21 ILE B O 1
ATOM 1456 N N . GLU B 1 24 ? 23.032 76.872 4.346 1.00 16.62 22 GLU B N 1
ATOM 1457 C CA . GLU B 1 24 ? 24.317 77.433 3.819 1.00 16.49 22 GLU B CA 1
ATOM 1458 C C . GLU B 1 24 ? 25.298 77.452 4.984 1.00 16.65 22 GLU B C 1
ATOM 1459 O O . GLU B 1 24 ? 26.472 77.076 4.874 1.00 16.55 22 GLU B O 1
ATOM 1465 N N . ALA B 1 25 ? 24.838 77.975 6.114 1.00 14.29 23 ALA B N 1
ATOM 1466 C CA . ALA B 1 25 ? 25.709 78.032 7.268 1.00 14.77 23 ALA B CA 1
ATOM 1467 C C . ALA B 1 25 ? 26.127 76.634 7.710 1.00 17.70 23 ALA B C 1
ATOM 1468 O O . ALA B 1 25 ? 27.301 76.433 8.041 1.00 17.68 23 ALA B O 1
ATOM 1470 N N . ALA B 1 26 ? 25.189 75.677 7.737 1.00 14.83 24 ALA B N 1
ATOM 1471 C CA . ALA B 1 26 ? 25.513 74.306 8.134 1.00 14.78 24 ALA B CA 1
ATOM 1472 C C . ALA B 1 26 ? 26.589 73.757 7.247 1.00 17.60 24 ALA B C 1
ATOM 1473 O O . ALA B 1 26 ? 27.475 73.032 7.744 1.00 17.65 24 ALA B O 1
ATOM 1475 N N . THR B 1 27 ? 26.524 74.079 5.962 1.00 15.79 25 THR B N 1
ATOM 1476 C CA . THR B 1 27 ? 27.497 73.526 5.001 1.00 15.94 25 THR B CA 1
ATOM 1477 C C . THR B 1 27 ? 28.871 74.076 5.236 1.00 17.23 25 THR B C 1
ATOM 1478 O O . THR B 1 27 ? 29.855 73.280 5.239 1.00 18.13 25 THR B O 1
ATOM 1482 N N . VAL B 1 28 ? 28.995 75.397 5.431 1.00 15.84 26 VAL B N 1
ATOM 1483 C CA . VAL B 1 28 ? 30.332 75.977 5.659 1.00 15.72 26 VAL B CA 1
ATOM 1484 C C . VAL B 1 28 ? 30.887 75.477 7.020 1.00 19.01 26 VAL B C 1
ATOM 1485 O O . VAL B 1 28 ? 32.058 75.156 7.136 1.00 19.08 26 VAL B O 1
ATOM 1489 N N . PHE B 1 29 ? 30.030 75.430 8.034 1.00 17.76 27 PHE B N 1
ATOM 1490 C CA . PHE B 1 29 ? 30.374 74.898 9.361 1.00 19.54 27 PHE B CA 1
ATOM 1491 C C . PHE B 1 29 ? 30.895 73.483 9.258 1.00 19.35 27 PHE B C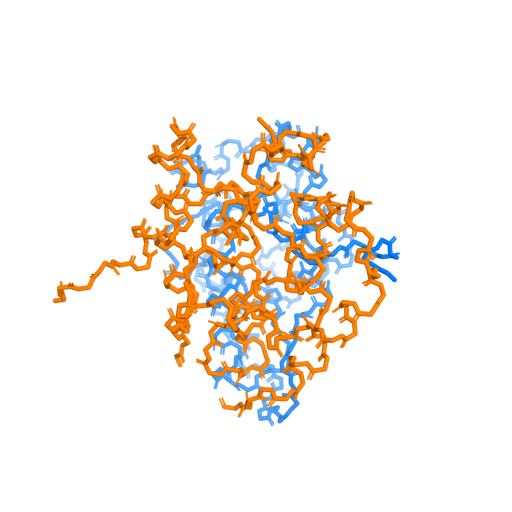 1
ATOM 1492 O O . PHE B 1 29 ? 31.983 73.154 9.823 1.00 23.98 27 PHE B O 1
ATOM 1500 N N A CYS B 1 30 ? 30.150 72.640 8.545 0.21 19.12 28 CYS B N 1
ATOM 1501 N N B CYS B 1 30 ? 30.165 72.639 8.529 0.79 18.82 28 CYS B N 1
ATOM 1502 C CA A CYS B 1 30 ? 30.612 71.296 8.209 0.21 19.73 28 CYS B CA 1
ATOM 1503 C CA B CYS B 1 30 ? 30.606 71.257 8.318 0.79 19.19 28 CYS B CA 1
ATOM 1504 C C A CYS B 1 30 ? 32.032 71.319 7.718 0.21 21.05 28 CYS B C 1
ATOM 1505 C C B CYS B 1 30 ? 32.001 71.224 7.651 0.79 20.07 28 CYS B C 1
ATOM 1506 O O A CYS B 1 30 ? 32.928 70.696 8.304 0.21 23.59 28 CYS B O 1
ATOM 1507 O O B CYS B 1 30 ? 32.883 70.456 8.080 0.79 24.82 28 CYS B O 1
ATOM 1512 N N . LYS B 1 31 ? 32.220 72.050 6.627 1.00 21.01 29 LYS B N 1
ATOM 1513 C CA . LYS B 1 31 ? 33.524 72.075 5.932 1.00 19.92 29 LYS B CA 1
ATOM 1514 C C . LYS B 1 31 ? 34.643 72.576 6.863 1.00 23.93 29 LYS B C 1
ATOM 1515 O O . LYS B 1 31 ? 35.717 71.957 6.932 1.00 27.80 29 LYS B O 1
ATOM 1521 N N . LEU B 1 32 ? 34.388 73.609 7.651 1.00 21.51 30 LEU B N 1
ATOM 1522 C CA . LEU B 1 32 ? 35.404 74.110 8.588 1.00 22.81 30 LEU B CA 1
ATOM 1523 C C . LEU B 1 32 ? 35.783 73.012 9.556 1.00 30.71 30 LEU B C 1
ATOM 1524 O O . LEU B 1 32 ? 36.970 72.860 9.842 1.00 28.83 30 LEU B O 1
ATOM 1529 N N . ARG B 1 33 ? 34.799 72.238 10.024 1.00 26.12 31 ARG B N 1
ATOM 1530 C CA . ARG B 1 33 ? 35.052 71.175 11.015 1.00 28.53 31 ARG B CA 1
ATOM 1531 C C . ARG B 1 33 ? 35.681 69.953 10.402 1.00 32.48 31 ARG B C 1
ATOM 1532 O O . ARG B 1 33 ? 36.243 69.123 11.129 1.00 33.42 31 ARG B O 1
ATOM 1540 N N . GLY B 1 34 ? 35.634 69.835 9.075 1.00 26.82 32 GLY B N 1
ATOM 1541 C CA . GLY B 1 34 ? 36.107 68.622 8.443 1.00 29.90 32 GLY B CA 1
ATOM 1542 C C . GLY B 1 34 ? 35.162 67.440 8.652 1.00 30.18 32 GLY B C 1
ATOM 1543 O O . GLY B 1 34 ? 35.572 66.268 8.564 1.00 30.82 32 GLY B O 1
ATOM 1544 N N . ASN B 1 35 ? 33.878 67.686 8.894 1.00 28.15 33 ASN B N 1
ATOM 1545 C CA . ASN B 1 35 ? 32.939 66.578 9.003 1.00 25.66 33 ASN B CA 1
ATOM 1546 C C . ASN B 1 35 ? 32.606 66.102 7.607 1.00 26.16 33 ASN B C 1
ATOM 1547 O O . ASN B 1 35 ? 32.501 66.918 6.710 1.00 30.48 33 ASN B O 1
ATOM 1552 N N . PRO B 1 36 ? 32.439 64.780 7.409 1.00 28.03 34 PRO B N 1
ATOM 1553 C CA . PRO B 1 36 ? 32.209 64.314 6.040 1.00 27.42 34 PRO B CA 1
ATOM 1554 C C . PRO B 1 36 ? 30.869 64.587 5.386 1.00 26.48 34 PRO B C 1
ATOM 1555 O O . PRO B 1 36 ? 30.841 64.653 4.143 1.00 33.45 34 PRO B O 1
ATOM 1559 N N . TYR B 1 37 ? 29.773 64.712 6.154 1.00 24.22 35 TYR B N 1
ATOM 1560 C CA . TYR B 1 37 ? 28.442 64.934 5.598 1.00 26.50 35 TYR B CA 1
ATOM 1561 C C . TYR B 1 37 ? 27.772 66.064 6.325 1.00 25.31 35 TYR B C 1
ATOM 1562 O O . TYR B 1 37 ? 27.927 66.159 7.562 1.00 25.06 35 TYR B O 1
ATOM 1571 N N . VAL B 1 38 ? 26.988 66.843 5.588 1.00 23.82 36 VAL B N 1
ATOM 1572 C CA . VAL B 1 38 ? 26.108 67.790 6.265 1.00 20.83 36 VAL B CA 1
ATOM 1573 C C . VAL B 1 38 ? 24.951 66.965 6.844 1.00 22.56 36 VAL B C 1
ATOM 1574 O O . VAL B 1 38 ? 24.161 66.363 6.086 1.00 25.32 36 VAL B O 1
ATOM 1578 N N . GLU B 1 39 ? 24.855 66.916 8.176 1.00 21.05 37 GLU B N 1
ATOM 1579 C CA . GLU B 1 39 ? 23.815 66.162 8.911 1.00 21.77 37 GLU B CA 1
ATOM 1580 C C . GLU B 1 39 ? 22.693 67.030 9.468 1.00 20.01 37 GLU B C 1
ATOM 1581 O O . GLU B 1 39 ? 22.845 68.258 9.573 1.00 19.34 37 GLU B O 1
ATOM 1587 N N . LEU B 1 40 ? 21.579 66.400 9.837 1.00 18.21 38 LEU B N 1
ATOM 1588 C CA . LEU B 1 40 ? 20.491 67.150 10.461 1.00 18.73 38 LEU B CA 1
ATOM 1589 C C . LEU B 1 40 ? 21.011 67.931 11.658 1.00 17.37 38 LEU B C 1
ATOM 1590 O O . LEU B 1 40 ? 20.569 69.055 11.904 1.00 17.04 38 LEU B O 1
ATOM 1595 N N . VAL B 1 41 ? 21.940 67.370 12.439 1.00 19.05 39 VAL B N 1
ATOM 1596 C CA . VAL B 1 41 ? 22.419 68.111 13.591 1.00 17.64 39 VAL B CA 1
ATOM 1597 C C . VAL B 1 41 ? 23.116 69.431 13.185 1.00 17.20 39 VAL B C 1
ATOM 1598 O O . VAL B 1 41 ? 22.938 70.452 13.864 1.00 17.57 39 VAL B O 1
ATOM 1602 N N . HIS B 1 42 ? 23.856 69.455 12.069 1.00 18.35 40 HIS B N 1
ATOM 1603 C CA . HIS B 1 42 ? 24.450 70.718 11.635 1.00 18.35 40 HIS B CA 1
ATOM 1604 C C . HIS B 1 42 ? 23.355 71.745 11.323 1.00 18.06 40 HIS B C 1
ATOM 1605 O O . HIS B 1 42 ? 23.491 72.921 11.676 1.00 17.34 40 HIS B O 1
ATOM 1612 N N . TRP B 1 43 ? 22.318 71.289 10.624 1.00 15.80 41 TRP B N 1
ATOM 1613 C CA . TRP B 1 43 ? 21.301 72.196 10.186 1.00 16.29 41 TRP B CA 1
ATOM 1614 C C . TRP B 1 43 ? 20.486 72.734 11.371 1.00 16.09 41 TRP B C 1
ATOM 1615 O O . TRP B 1 43 ? 20.211 73.928 11.471 1.00 14.98 41 TRP B O 1
ATOM 1626 N N . PHE B 1 44 ? 20.026 71.828 12.252 1.00 15.86 42 PHE B N 1
ATOM 1627 C CA . PHE B 1 44 ? 19.245 72.242 13.380 1.00 16.14 42 PHE B CA 1
ATOM 1628 C C . PHE B 1 44 ? 20.050 73.085 14.336 1.00 14.88 42 PHE B C 1
ATOM 1629 O O . PHE B 1 44 ? 19.499 74.050 14.875 1.00 15.97 42 PHE B O 1
ATOM 1637 N N . HIS B 1 45 ? 21.353 72.815 14.493 1.00 15.12 43 HIS B N 1
ATOM 1638 C CA . HIS B 1 45 ? 22.157 73.660 15.331 1.00 15.81 43 HIS B CA 1
ATOM 1639 C C . HIS B 1 45 ? 22.178 75.100 14.754 1.00 16.55 43 HIS B C 1
ATOM 1640 O O . HIS B 1 45 ? 22.032 76.096 15.500 1.00 16.67 43 HIS B O 1
ATOM 1647 N N . GLN B 1 46 ? 22.347 75.208 13.433 1.00 14.39 44 GLN B N 1
ATOM 1648 C CA . GLN B 1 46 ? 22.380 76.569 12.847 1.00 14.49 44 GLN B CA 1
ATOM 1649 C C . GLN B 1 46 ? 21.030 77.274 12.914 1.00 14.61 44 GLN B C 1
ATOM 1650 O O . GLN B 1 46 ? 20.967 78.479 13.168 1.00 15.51 44 GLN B O 1
ATOM 1656 N N . ILE B 1 47 ? 19.933 76.543 12.715 1.00 13.23 45 ILE B N 1
ATOM 1657 C CA . ILE B 1 47 ? 18.622 77.171 12.821 1.00 14.11 45 ILE B CA 1
ATOM 1658 C C . ILE B 1 47 ? 18.492 77.776 14.224 1.00 14.54 45 ILE B C 1
ATOM 1659 O O . ILE B 1 47 ? 18.001 78.939 14.354 1.00 15.01 45 ILE B O 1
ATOM 1664 N N . LEU B 1 48 ? 18.840 76.981 15.245 1.00 15.01 46 LEU B N 1
ATOM 1665 C CA . LEU B 1 48 ? 18.694 77.437 16.625 1.00 17.02 46 LEU B CA 1
ATOM 1666 C C . LEU B 1 48 ? 19.605 78.586 16.993 1.00 15.69 46 LEU B C 1
ATOM 1667 O O . LEU B 1 48 ? 19.367 79.239 18.027 1.00 17.56 46 LEU B O 1
ATOM 1672 N N . GLN B 1 49 ? 20.618 78.926 16.163 1.00 15.23 47 GLN B N 1
ATOM 1673 C CA . GLN B 1 49 ? 21.445 80.077 16.458 1.00 14.91 47 GLN B CA 1
ATOM 1674 C C . GLN B 1 49 ? 20.873 81.380 15.900 1.00 16.46 47 GLN B C 1
ATOM 1675 O O . GLN B 1 49 ? 21.310 82.501 16.287 1.00 18.99 47 GLN B O 1
ATOM 1681 N N . LEU B 1 50 ? 19.856 81.283 15.025 1.00 16.52 48 LEU B N 1
ATOM 1682 C CA . LEU B 1 50 ? 19.191 82.498 14.537 1.00 15.90 48 LEU B CA 1
ATOM 1683 C C . LEU B 1 50 ? 18.396 83.181 15.647 1.00 15.10 48 LEU B C 1
ATOM 1684 O O . LEU B 1 50 ? 18.109 82.592 16.695 1.00 17.18 48 LEU B O 1
ATOM 1689 N N . PRO B 1 51 ? 18.046 84.473 15.443 1.00 16.85 49 PRO B N 1
ATOM 1690 C CA . PRO B 1 51 ? 17.258 85.195 16.439 1.00 17.43 49 PRO B CA 1
ATOM 1691 C C . PRO B 1 51 ? 15.918 84.489 16.768 1.00 16.39 49 PRO B C 1
ATOM 1692 O O . PRO B 1 51 ? 15.528 84.400 17.952 1.00 18.66 49 PRO B O 1
ATOM 1696 N N . ASP B 1 52 ? 15.300 83.917 15.747 1.00 16.10 50 ASP B N 1
ATOM 1697 C CA . ASP B 1 52 ? 13.972 83.293 15.911 1.00 15.62 50 ASP B CA 1
ATOM 1698 C C . ASP B 1 52 ? 13.750 82.427 14.668 1.00 14.24 50 ASP B C 1
ATOM 1699 O O . ASP B 1 52 ? 14.443 82.550 13.683 1.00 15.42 50 ASP B O 1
ATOM 1704 N N . SER B 1 53 ? 12.738 81.542 14.752 1.00 15.02 51 SER B N 1
ATOM 1705 C CA . SER B 1 53 ? 12.423 80.627 13.673 1.00 14.91 51 SER B CA 1
ATOM 1706 C C . SER B 1 53 ? 11.183 79.878 14.141 1.00 14.13 51 SER B C 1
ATOM 1707 O O . SER B 1 53 ? 10.793 79.952 15.318 1.00 15.88 51 SER B O 1
ATOM 1710 N N . ASP B 1 54 ? 10.620 79.078 13.228 1.00 13.69 52 ASP B N 1
ATOM 1711 C CA . ASP B 1 54 ? 9.568 78.159 13.679 1.00 13.72 52 ASP B CA 1
ATOM 1712 C C . ASP B 1 54 ? 10.056 77.210 14.742 1.00 15.62 52 ASP B C 1
ATOM 1713 O O . ASP B 1 54 ? 9.323 76.870 15.679 1.00 16.18 52 ASP B O 1
ATOM 1718 N N . LEU B 1 55 ? 11.317 76.762 14.610 1.00 16.30 53 LEU B N 1
ATOM 1719 C CA . LEU B 1 55 ? 11.821 75.831 15.605 1.00 17.59 53 LEU B CA 1
ATOM 1720 C C . LEU B 1 55 ? 11.898 76.462 17.008 1.00 16.28 53 LEU B C 1
ATOM 1721 O O . L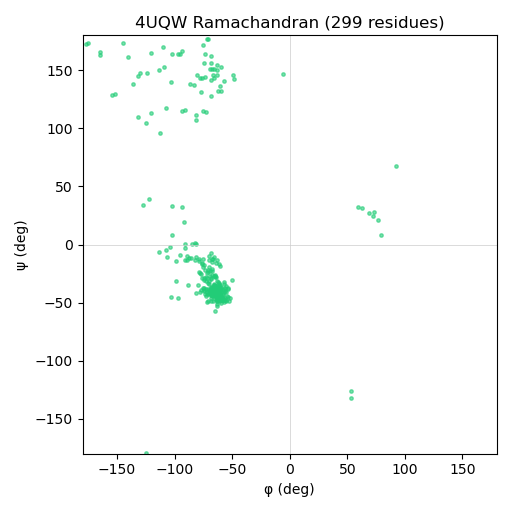EU B 1 55 ? 11.530 75.836 18.023 1.00 19.01 53 LEU B O 1
ATOM 1726 N N . HIS B 1 56 ? 12.390 77.719 17.080 1.00 15.65 54 HIS B N 1
ATOM 1727 C CA . HIS B 1 56 ? 12.434 78.429 18.372 1.00 16.46 54 HIS B CA 1
ATOM 1728 C C . HIS B 1 56 ? 11.012 78.516 18.941 1.00 17.27 54 HIS B C 1
ATOM 1729 O O . HIS B 1 56 ? 10.816 78.355 20.161 1.00 21.22 54 HIS B O 1
ATOM 1736 N N . GLN B 1 57 ? 10.049 78.815 18.074 1.00 17.79 55 GLN B N 1
ATOM 1737 C CA . GLN B 1 57 ? 8.677 78.995 18.565 1.00 19.22 55 GLN B CA 1
ATOM 1738 C C . GLN B 1 57 ? 8.034 77.673 19.013 1.00 22.32 55 GLN B C 1
ATOM 1739 O O . GLN B 1 57 ? 7.308 77.640 20.016 1.00 23.54 55 GLN B O 1
ATOM 1745 N N . ILE B 1 58 ? 8.313 76.593 18.278 1.00 17.82 56 ILE B N 1
ATOM 1746 C CA . ILE B 1 58 ? 7.807 75.271 18.672 1.00 19.57 56 ILE B CA 1
ATOM 1747 C C . ILE B 1 58 ? 8.427 74.864 20.021 1.00 24.77 56 ILE B C 1
ATOM 1748 O O . ILE B 1 58 ? 7.733 74.281 20.869 1.00 27.56 56 ILE B O 1
ATOM 1753 N N . VAL B 1 59 ? 9.715 75.175 20.224 1.00 23.19 57 VAL 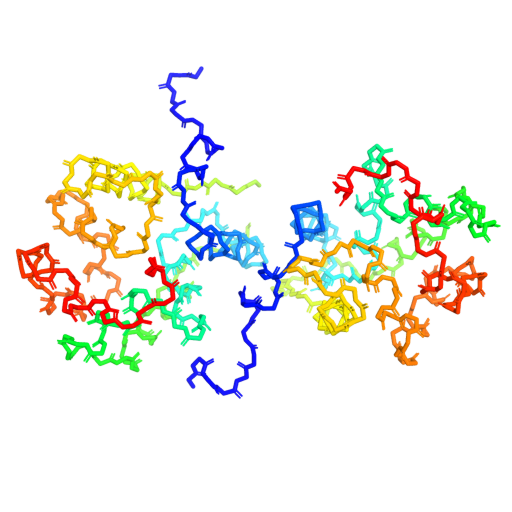B N 1
ATOM 1754 C CA . VAL B 1 59 ? 10.354 74.959 21.526 1.00 23.16 57 VAL B CA 1
ATOM 1755 C C . VAL B 1 59 ? 9.626 75.768 22.603 1.00 27.23 57 VAL B C 1
ATOM 1756 O O . VAL B 1 59 ? 9.260 75.219 23.652 1.00 31.29 57 VAL B O 1
ATOM 1760 N N . ARG B 1 60 ? 9.395 77.058 22.370 1.00 27.84 58 ARG B N 1
ATOM 1761 C CA . ARG B 1 60 ? 8.734 77.935 23.345 1.00 28.25 58 ARG B CA 1
ATOM 1762 C C . ARG B 1 60 ? 7.313 77.478 23.699 1.00 34.82 58 ARG B C 1
ATOM 1763 O O . ARG B 1 60 ? 6.898 77.558 24.867 1.00 40.44 58 ARG B O 1
ATOM 1771 N N . GLN B 1 61 ? 6.565 76.990 22.713 1.00 28.06 59 GLN B N 1
ATOM 1772 C CA . GLN B 1 61 ? 5.160 76.619 22.924 1.00 29.51 59 GLN B CA 1
ATOM 1773 C C . GLN B 1 61 ? 5.014 75.142 23.326 1.00 37.81 59 GLN B C 1
ATOM 1774 O O . GLN B 1 61 ? 3.918 74.700 23.632 1.00 44.90 59 GLN B O 1
ATOM 1780 N N . SER B 1 62 ? 6.100 74.384 23.368 1.00 33.15 60 SER B N 1
ATOM 1781 C CA . SER B 1 62 ? 6.020 72.950 23.711 1.00 36.33 60 SER B CA 1
ATOM 1782 C C . SER B 1 62 ? 6.679 72.503 25.045 1.00 41.04 60 SER B C 1
ATOM 1783 O O . SER B 1 62 ? 6.642 71.329 25.403 1.00 44.67 60 SER B O 1
ATOM 1786 N N . GLY B 1 63 ? 7.375 73.368 25.735 1.00 34.83 61 GLY B N 1
ATOM 1787 C CA . GLY B 1 63 ? 7.955 72.871 26.981 1.00 43.81 61 GLY B CA 1
ATOM 1788 C C . GLY B 1 63 ? 9.230 72.062 26.792 1.00 37.83 61 GLY B C 1
ATOM 1789 O O . GLY B 1 63 ? 9.795 71.469 27.727 1.00 31.68 61 GLY B O 1
ATOM 1790 N N . ILE B 1 64 ? 9.731 72.067 25.566 1.00 29.30 62 ILE B N 1
ATOM 1791 C CA . ILE B 1 64 ? 11.095 71.664 25.385 1.00 25.67 62 ILE B CA 1
ATOM 1792 C C . ILE B 1 64 ? 12.019 72.583 26.159 1.00 30.22 62 ILE B C 1
ATOM 1793 O O . ILE B 1 64 ? 11.827 73.796 26.153 1.00 36.23 62 ILE B O 1
ATOM 1798 N N . ASP B 1 65 ? 13.012 72.007 26.843 1.00 30.05 63 ASP B N 1
ATOM 1799 C CA . ASP B 1 65 ? 14.016 72.771 27.582 1.00 34.50 63 ASP B CA 1
ATOM 1800 C C . ASP B 1 65 ? 15.083 73.241 26.600 1.00 30.68 63 ASP B C 1
ATOM 1801 O O . ASP B 1 65 ? 15.861 72.450 26.078 1.00 31.12 63 ASP B O 1
ATOM 1806 N N . PRO B 1 66 ? 15.143 74.561 26.358 1.00 34.55 64 PRO B N 1
ATOM 1807 C CA . PRO B 1 66 ? 16.017 74.978 25.263 1.00 29.02 64 PRO B CA 1
ATOM 1808 C C . PRO B 1 66 ? 17.508 74.758 25.573 1.00 30.32 64 PRO B C 1
ATOM 1809 O O . PRO B 1 66 ? 18.286 74.568 24.635 1.00 31.38 64 PRO B O 1
ATOM 1813 N N . ALA B 1 67 ? 17.898 74.829 26.840 1.00 34.72 65 ALA B N 1
ATOM 1814 C CA . ALA B 1 67 ? 19.274 74.612 27.231 1.00 41.86 65 ALA B CA 1
ATOM 1815 C C . ALA B 1 67 ? 19.676 73.160 26.993 1.00 36.23 65 ALA B C 1
ATOM 1816 O O . ALA B 1 67 ? 20.784 72.879 26.514 1.00 39.90 65 ALA B O 1
ATOM 1818 N N . ARG B 1 68 ? 18.791 72.245 27.358 1.00 37.36 66 ARG B N 1
ATOM 1819 C CA . ARG B 1 68 ? 19.072 70.828 27.184 1.00 34.59 66 ARG B CA 1
ATOM 1820 C C . ARG B 1 68 ? 19.160 70.475 25.695 1.00 32.79 66 ARG B C 1
ATOM 1821 O O . ARG B 1 68 ? 19.999 69.681 25.275 1.00 30.67 66 ARG B O 1
ATOM 1829 N N . LEU B 1 69 ? 18.263 71.040 24.908 1.00 30.31 67 LEU B N 1
ATOM 1830 C CA . LEU B 1 69 ? 18.283 70.773 23.493 1.00 27.37 67 LEU B CA 1
ATOM 1831 C C . LEU B 1 69 ? 19.638 71.231 22.912 1.00 30.61 67 LEU B C 1
ATOM 1832 O O . LEU B 1 69 ? 20.258 70.512 22.137 1.00 30.41 67 LEU B O 1
ATOM 1837 N N . ALA B 1 70 ? 20.073 72.436 23.292 1.00 30.45 68 ALA B N 1
ATOM 1838 C CA . ALA B 1 70 ? 21.288 73.019 22.732 1.00 27.47 68 ALA B CA 1
ATOM 1839 C C . ALA B 1 70 ? 22.484 72.144 23.084 1.00 31.44 68 ALA B C 1
ATOM 1840 O O . ALA B 1 70 ? 23.325 71.865 22.233 1.00 33.40 68 ALA B O 1
ATOM 1842 N N . LYS B 1 71 ? 22.538 71.705 24.337 1.00 32.64 69 LYS B N 1
ATOM 1843 C CA . LYS B 1 71 ? 23.587 70.811 24.807 1.00 38.76 69 LYS B CA 1
ATOM 1844 C C . LYS B 1 71 ? 23.580 69.466 24.082 1.00 34.83 69 LYS B C 1
ATOM 1845 O O . LYS B 1 71 ? 24.635 68.958 23.708 1.00 33.60 69 LYS B O 1
ATOM 1851 N N . ASP B 1 72 ? 22.392 68.893 23.917 1.00 32.27 70 ASP B N 1
ATOM 1852 C CA . ASP B 1 72 ? 22.229 67.635 23.184 1.00 27.72 70 ASP B CA 1
ATOM 1853 C C . ASP B 1 72 ? 22.828 67.814 21.759 1.00 27.94 70 ASP B C 1
ATOM 1854 O O . ASP B 1 72 ? 23.554 66.943 21.261 1.00 27.66 70 ASP B O 1
ATOM 1859 N N . LEU B 1 73 ? 22.511 68.931 21.104 1.00 26.26 71 LEU B N 1
ATOM 1860 C CA . LEU B 1 73 ? 23.009 69.143 19.749 1.00 23.57 71 LEU B CA 1
ATOM 1861 C C . LEU B 1 73 ? 24.515 69.323 19.700 1.00 27.71 71 LEU B C 1
ATOM 1862 O O . LEU B 1 73 ? 25.178 68.763 18.815 1.00 26.21 71 LEU B O 1
ATOM 1867 N N . THR B 1 74 ? 25.069 70.104 20.629 1.00 28.50 72 THR B N 1
ATOM 1868 C CA . THR B 1 74 ? 26.517 70.314 20.602 1.00 28.39 72 THR B CA 1
ATOM 1869 C C . THR B 1 74 ? 27.257 69.018 20.938 1.00 33.03 72 THR B C 1
ATOM 1870 O O . THR B 1 74 ? 28.271 68.729 20.307 1.00 33.44 72 THR B O 1
ATOM 1874 N N . GLU B 1 75 ? 26.730 68.207 21.846 1.00 31.04 73 GLU B N 1
ATOM 1875 C CA . GLU B 1 75 ? 27.326 66.896 22.085 1.00 37.14 73 GLU B CA 1
ATOM 1876 C C . GLU B 1 75 ? 27.290 66.010 20.838 1.00 36.30 73 GLU B C 1
ATOM 1877 O O . GLU B 1 75 ? 28.271 65.330 20.528 1.00 37.62 73 GLU B O 1
ATOM 1883 N N . ALA B 1 76 ? 26.178 66.033 20.109 1.00 34.21 74 ALA B N 1
ATOM 1884 C CA . ALA B 1 76 ? 26.091 65.247 18.887 1.00 28.81 74 ALA B CA 1
ATOM 1885 C C . ALA B 1 76 ? 27.094 65.738 17.818 1.00 30.15 74 ALA B C 1
ATOM 1886 O O . ALA B 1 76 ? 27.719 64.928 17.118 1.00 31.00 74 ALA B O 1
ATOM 1888 N N . LEU B 1 77 ? 27.234 67.063 17.680 1.00 27.70 75 LEU B N 1
ATOM 1889 C CA . LEU B 1 77 ? 28.245 67.651 16.790 1.00 27.84 75 LEU B CA 1
ATOM 1890 C C . LEU B 1 77 ? 29.639 67.171 17.089 1.00 36.36 75 LEU B C 1
ATOM 1891 O O . LEU B 1 77 ? 30.441 66.930 16.179 1.00 33.57 75 LEU B O 1
ATOM 1896 N N . ASP B 1 78 ? 29.937 67.063 18.374 1.00 32.41 76 ASP B N 1
ATOM 1897 C CA . ASP B 1 78 ? 31.289 66.675 18.766 1.00 37.54 76 ASP B CA 1
ATOM 1898 C C . ASP B 1 78 ? 31.503 65.178 18.533 1.00 41.27 76 ASP B C 1
ATOM 1899 O O . ASP B 1 78 ? 32.650 64.726 18.422 1.00 47.58 76 ASP B O 1
ATOM 1904 N N . ARG B 1 79 ? 30.430 64.394 18.423 1.00 37.74 77 ARG B N 1
ATOM 1905 C CA . ARG B 1 79 ? 30.653 62.985 18.154 1.00 44.04 77 ARG B CA 1
ATOM 1906 C C . ARG B 1 79 ? 30.911 62.708 16.660 1.00 43.43 77 ARG B C 1
ATOM 1907 O O . ARG B 1 79 ? 31.330 61.603 16.307 1.00 43.23 77 ARG B O 1
ATOM 1915 N N . LEU B 1 80 ? 30.701 63.687 15.781 1.00 33.52 78 LEU B N 1
ATOM 1916 C CA . LEU B 1 80 ? 30.876 63.424 14.354 1.00 32.19 78 LEU B CA 1
ATOM 1917 C C . LEU B 1 80 ? 32.329 63.198 14.009 1.00 37.14 78 LEU B C 1
ATOM 1918 O O . LEU B 1 80 ? 33.205 63.766 14.663 1.00 41.67 78 LEU B O 1
ATOM 1923 N N . PRO B 1 81 ? 32.585 62.393 12.957 1.00 39.24 79 PRO B N 1
ATOM 1924 C CA . PRO B 1 81 ? 33.966 62.183 12.506 1.00 42.20 79 PRO B CA 1
ATOM 1925 C C . PRO B 1 81 ? 34.571 63.461 11.913 1.00 43.79 79 PRO B C 1
ATOM 1926 O O . PRO B 1 81 ? 33.828 64.287 11.380 1.00 37.17 79 PRO B O 1
ATOM 1930 N N . ARG B 1 82 ? 35.888 63.620 12.005 1.00 40.96 80 ARG B N 1
ATOM 1931 C CA . ARG B 1 82 ? 36.589 64.757 11.392 1.00 51.07 80 ARG B CA 1
ATOM 1932 C C . ARG B 1 82 ? 37.651 64.330 10.365 1.00 59.30 80 ARG B C 1
ATOM 1933 O O . ARG B 1 82 ? 38.025 63.167 10.324 1.00 63.06 80 ARG B O 1
ATOM 1941 N N . GLY B 1 83 ? 38.116 65.270 9.536 1.00 63.21 81 GLY B N 1
ATOM 1942 C CA . GLY B 1 83 ? 39.256 65.051 8.648 1.00 65.95 81 GLY B CA 1
ATOM 1943 C C . GLY B 1 83 ? 38.968 64.567 7.235 1.00 63.25 81 GLY B C 1
ATOM 1944 O O . GLY B 1 83 ? 38.435 65.297 6.398 1.00 66.54 81 GLY B O 1
ATOM 1945 N N . ILE B 1 87 ? 35.618 66.544 -0.208 1.00 85.82 85 ILE B N 1
ATOM 1946 C CA . ILE B 1 87 ? 34.286 66.795 -0.755 1.00 80.36 85 ILE B CA 1
ATOM 1947 C C . ILE B 1 87 ? 33.226 66.519 0.314 1.00 74.08 85 ILE B C 1
ATOM 1948 O O . ILE B 1 87 ? 33.404 65.650 1.164 1.00 73.36 85 ILE B O 1
ATOM 1953 N N . THR B 1 88 ? 32.132 67.271 0.279 1.00 66.69 86 THR B N 1
ATOM 1954 C CA . THR B 1 88 ? 31.152 67.231 1.351 1.00 59.40 86 THR B CA 1
ATOM 1955 C C . THR B 1 88 ? 29.717 67.085 0.813 1.00 62.85 86 THR B C 1
ATOM 1956 O O . THR B 1 88 ? 29.169 68.017 0.215 1.00 69.75 86 THR B O 1
ATOM 1960 N N . ASP B 1 89 ? 29.110 65.916 1.021 1.00 46.76 87 ASP B N 1
ATOM 1961 C CA . ASP B 1 89 ? 27.768 65.658 0.504 1.00 42.40 87 ASP B CA 1
ATOM 1962 C C . ASP B 1 89 ? 26.739 65.906 1.600 1.00 37.37 87 ASP B C 1
ATOM 1963 O O . ASP B 1 89 ? 27.115 65.960 2.766 1.00 34.64 87 ASP B O 1
ATOM 1968 N N . LEU B 1 90 ? 25.460 66.033 1.224 1.00 36.05 88 LEU B N 1
ATOM 1969 C CA . LEU B 1 90 ? 24.396 66.033 2.201 1.00 31.41 88 LEU B CA 1
ATOM 1970 C C . LEU B 1 90 ? 24.227 64.600 2.711 1.00 31.37 88 LEU B C 1
ATOM 1971 O O . LEU B 1 90 ? 24.380 63.630 1.938 1.00 33.01 88 LEU B O 1
ATOM 1976 N N . SER B 1 91 ? 23.911 64.457 3.998 1.00 26.22 89 SER B N 1
ATOM 1977 C CA . SER B 1 91 ? 23.435 63.148 4.478 1.00 24.95 89 SER B CA 1
ATOM 1978 C C . SER B 1 91 ? 22.128 62.778 3.818 1.00 27.93 89 SER B C 1
ATOM 1979 O O . SER B 1 91 ? 21.341 63.645 3.393 1.00 25.66 89 SER B O 1
ATOM 1982 N N . SER B 1 92 ? 21.877 61.473 3.747 1.00 22.66 90 SER B N 1
ATOM 1983 C CA . SER B 1 92 ? 20.565 61.027 3.281 1.00 22.70 90 SER B CA 1
ATOM 1984 C C . SER B 1 92 ? 19.430 61.578 4.107 1.00 24.63 90 SER B C 1
ATOM 1985 O O . SER B 1 92 ? 18.378 61.899 3.535 1.00 24.29 90 SER B O 1
ATOM 1988 N N . HIS B 1 93 ? 19.602 61.681 5.421 1.00 22.30 91 HIS B N 1
ATOM 1989 C CA . HIS B 1 93 ? 18.522 62.197 6.283 1.00 20.10 91 HIS B CA 1
ATOM 1990 C C . HIS B 1 93 ? 18.237 63.670 5.951 1.00 20.55 91 HIS B C 1
ATOM 1991 O O . HIS B 1 93 ? 17.093 64.095 6.016 1.00 21.46 91 HIS B O 1
ATOM 1998 N N . VAL B 1 94 ? 19.233 64.456 5.613 1.00 19.98 92 VAL B N 1
ATOM 1999 C CA . VAL B 1 94 ? 18.922 65.871 5.247 1.00 18.15 92 VAL B CA 1
ATOM 2000 C C . VAL B 1 94 ? 18.171 65.938 3.936 1.00 19.66 92 VAL B C 1
ATOM 2001 O O . VAL B 1 94 ? 17.150 66.676 3.808 1.00 20.54 92 VAL B O 1
ATOM 2005 N N . GLU B 1 95 ? 18.584 65.133 2.949 1.00 18.90 93 GLU B N 1
ATOM 2006 C CA . GLU B 1 95 ? 17.847 65.099 1.679 1.00 20.66 93 GLU B CA 1
ATOM 2007 C C . GLU B 1 95 ? 16.408 64.627 1.902 1.00 23.10 93 GLU B C 1
ATOM 2008 O O . GLU B 1 95 ? 15.467 65.234 1.374 1.00 21.50 93 GLU B O 1
ATOM 2014 N N A GLU B 1 96 ? 16.252 63.575 2.707 0.46 20.14 94 GLU B N 1
ATOM 2015 N N B GLU B 1 96 ? 16.216 63.560 2.666 0.54 19.87 94 GLU B N 1
ATOM 2016 C CA A GLU B 1 96 ? 14.946 62.986 3.048 0.46 20.67 94 GLU B CA 1
ATOM 2017 C CA B GLU B 1 96 ? 14.854 63.075 2.892 0.54 20.23 94 GLU B CA 1
ATOM 2018 C C A GLU B 1 96 ? 14.062 63.988 3.805 0.46 20.76 94 GLU B C 1
ATOM 2019 C C B GLU B 1 96 ? 14.065 64.144 3.669 0.54 18.68 94 GLU B C 1
ATOM 2020 O O A GLU B 1 96 ? 12.840 64.043 3.596 0.46 18.12 94 GLU B O 1
ATOM 2021 O O B GLU B 1 96 ? 12.892 64.378 3.347 0.54 19.82 94 GLU B O 1
ATOM 2032 N N . ALA B 1 97 ? 14.674 64.777 4.685 1.00 17.62 95 ALA B N 1
ATOM 2033 C CA . ALA B 1 97 ? 13.929 65.787 5.462 1.00 17.44 95 ALA B CA 1
ATOM 2034 C C . ALA B 1 97 ? 13.432 66.872 4.535 1.00 17.29 95 ALA B C 1
ATOM 2035 O O . ALA B 1 97 ? 12.278 67.342 4.687 1.00 17.36 95 ALA B O 1
ATOM 2037 N N . VAL B 1 98 ? 14.249 67.342 3.582 1.00 16.16 96 VAL B N 1
ATOM 2038 C CA . VAL B 1 98 ? 13.734 68.366 2.665 1.00 14.46 96 VAL B CA 1
ATOM 2039 C C . VAL B 1 98 ? 12.579 67.781 1.838 1.00 15.68 96 VAL B C 1
ATOM 2040 O O . VAL B 1 98 ? 11.554 68.462 1.644 1.00 17.24 96 VAL B O 1
ATOM 2044 N N . GLU B 1 99 ? 12.727 66.562 1.300 1.00 16.53 97 GLU B N 1
ATOM 2045 C CA . GLU B 1 99 ? 11.647 65.985 0.524 1.00 17.23 97 GLU B CA 1
ATOM 2046 C C . GLU B 1 99 ? 10.364 65.883 1.343 1.00 17.44 97 GLU B C 1
ATOM 2047 O O . GLU B 1 99 ? 9.277 66.262 0.846 1.00 16.44 97 GLU B O 1
ATOM 2053 N N . ARG B 1 100 ? 10.441 65.397 2.594 1.00 16.68 98 ARG B N 1
ATOM 2054 C CA . ARG B 1 100 ? 9.196 65.286 3.400 1.00 17.06 98 ARG B CA 1
ATOM 2055 C C . ARG B 1 100 ? 8.651 66.669 3.728 1.00 16.67 98 ARG B C 1
ATOM 2056 O O . ARG B 1 100 ? 7.406 66.876 3.737 1.00 16.37 98 ARG B O 1
ATOM 2064 N N . GLY B 1 101 ? 9.531 67.620 4.035 1.00 15.01 99 GLY B N 1
ATOM 2065 C CA . GLY B 1 101 ? 9.097 68.981 4.291 1.00 13.38 99 GLY B CA 1
ATOM 2066 C C . GLY B 1 101 ? 8.327 69.553 3.107 1.00 15.09 99 GLY B C 1
ATOM 2067 O O . GLY B 1 101 ? 7.331 70.290 3.279 1.00 15.74 99 GLY B O 1
ATOM 2068 N N . TRP B 1 102 ? 8.821 69.259 1.903 1.00 14.39 100 TRP B N 1
ATOM 2069 C CA . TRP B 1 102 ? 8.139 69.722 0.681 1.00 16.41 100 TRP B CA 1
ATOM 2070 C C . TRP B 1 102 ? 6.798 68.980 0.452 1.00 15.43 100 TRP B C 1
ATOM 2071 O O . TRP B 1 102 ? 5.803 69.620 0.067 1.00 16.49 100 TRP B O 1
ATOM 2082 N N . VAL B 1 103 ? 6.758 67.659 0.701 1.00 14.07 101 VAL B N 1
ATOM 2083 C CA . VAL B 1 103 ? 5.507 66.939 0.504 1.00 15.58 101 VAL B CA 1
ATOM 2084 C C . VAL B 1 103 ? 4.450 67.529 1.438 1.00 17.42 101 VAL B C 1
ATOM 2085 O O . VAL B 1 103 ? 3.318 67.863 0.996 1.00 15.32 101 VAL B O 1
ATOM 2089 N N . TYR B 1 104 ? 4.774 67.699 2.721 1.00 16.28 102 TYR B N 1
ATOM 2090 C CA . TYR B 1 104 ? 3.756 68.266 3.623 1.00 15.23 102 TYR B CA 1
ATOM 2091 C C . TYR B 1 104 ? 3.545 69.748 3.336 1.00 16.57 102 TYR B C 1
ATOM 2092 O O . TYR B 1 104 ? 2.411 70.186 3.314 1.00 15.31 102 TYR B O 1
ATOM 2101 N N . GLY B 1 105 ? 4.580 70.528 3.113 1.00 14.07 103 GLY B N 1
ATOM 2102 C CA . GLY B 1 105 ? 4.391 71.957 2.832 1.00 13.98 103 GLY B CA 1
ATOM 2103 C C . GLY B 1 105 ? 3.488 72.159 1.619 1.00 15.94 103 GLY B C 1
ATOM 2104 O O . GLY B 1 105 ? 2.502 72.949 1.681 1.00 16.37 103 GLY B O 1
ATOM 2105 N N . SER B 1 106 ? 3.759 71.432 0.533 1.00 13.49 104 SER B N 1
ATOM 2106 C CA . SER B 1 106 ? 2.974 71.650 -0.683 1.00 13.61 104 SER B CA 1
ATOM 2107 C C . SER B 1 106 ? 1.600 71.033 -0.643 1.00 18.62 104 SER B C 1
ATOM 2108 O O . SER B 1 106 ? 0.632 71.622 -1.167 1.00 18.09 104 SER B O 1
ATOM 2111 N N . LEU B 1 107 ? 1.479 69.839 -0.074 1.00 14.24 105 LEU B N 1
ATOM 2112 C CA . LEU B 1 107 ? 0.200 69.157 -0.166 1.00 14.94 105 LEU B CA 1
ATOM 2113 C C . LEU B 1 107 ? -0.672 69.291 1.072 1.00 15.28 105 LEU B C 1
ATOM 2114 O O . LEU B 1 107 ? -1.905 69.245 0.936 1.00 16.47 105 LEU B O 1
ATOM 2119 N N . MET B 1 108 ? -0.097 69.401 2.269 1.00 15.34 106 MET B N 1
ATOM 2120 C CA . MET B 1 108 ? -0.910 69.620 3.479 1.00 15.21 106 MET B CA 1
ATOM 2121 C C . MET B 1 108 ? -1.138 71.113 3.724 1.00 17.06 106 MET B C 1
ATOM 2122 O O . MET B 1 108 ? -2.214 71.504 4.195 1.00 18.63 106 MET B O 1
ATOM 2127 N N . PHE B 1 109 ? -0.147 71.947 3.410 1.00 15.89 107 PHE B N 1
ATOM 2128 C CA . PHE B 1 109 ? -0.297 73.390 3.694 1.00 15.44 107 PHE B CA 1
ATOM 2129 C C . PHE B 1 109 ? -0.530 74.241 2.482 1.00 15.05 107 PHE B C 1
ATOM 2130 O O . PHE B 1 109 ? -0.869 75.450 2.611 1.00 18.28 107 PHE B O 1
ATOM 2138 N N . GLY B 1 110 ? -0.366 73.673 1.286 1.00 15.48 108 GLY B N 1
ATOM 2139 C CA . GLY B 1 110 ? -0.609 74.437 0.055 1.00 16.32 108 GLY B CA 1
ATOM 2140 C C . GLY B 1 110 ? 0.405 75.531 -0.210 1.00 19.55 108 GLY B C 1
ATOM 2141 O O . GLY B 1 110 ? 0.099 76.527 -0.905 1.00 20.23 108 GLY B O 1
ATOM 2142 N N . GLU B 1 111 ? 1.622 75.351 0.303 1.00 15.73 109 GLU B N 1
ATOM 2143 C CA . GLU B 1 111 ? 2.597 76.437 0.267 1.00 15.80 109 GLU B CA 1
ATOM 2144 C C . GLU B 1 111 ? 3.725 76.179 -0.706 1.00 17.31 109 GLU B C 1
ATOM 2145 O O . GLU B 1 111 ? 4.120 75.014 -0.943 1.00 18.40 109 GLU B O 1
ATOM 2151 N N . SER B 1 112 ? 4.307 77.261 -1.227 1.00 18.09 110 SER B N 1
ATOM 2152 C CA . SER B 1 112 ? 5.335 77.131 -2.226 1.00 16.66 110 SER B CA 1
ATOM 2153 C C . SER B 1 112 ? 6.776 77.012 -1.679 1.00 18.44 110 SER B C 1
ATOM 2154 O O . SER B 1 112 ? 7.665 76.659 -2.452 1.00 18.43 110 SER B O 1
ATOM 2157 N N . GLN B 1 113 ? 6.994 77.310 -0.391 1.00 15.79 111 GLN B N 1
ATOM 2158 C CA . GLN B 1 113 ? 8.336 77.258 0.216 1.00 16.30 111 GLN B CA 1
ATOM 2159 C C . GLN B 1 113 ? 8.267 76.457 1.475 1.00 16.46 111 GLN B C 1
ATOM 2160 O O . GLN B 1 113 ? 7.241 76.410 2.153 1.00 16.54 111 GLN B O 1
ATOM 2166 N N . VAL B 1 114 ? 9.366 75.775 1.736 1.00 14.33 112 VAL B N 1
ATOM 2167 C CA . VAL B 1 114 ? 9.474 74.911 2.909 1.00 12.17 112 VAL B CA 1
ATOM 2168 C C . VAL B 1 114 ? 10.041 75.701 4.087 1.00 15.87 112 VAL B C 1
ATOM 2169 O O . VAL B 1 114 ? 11.190 76.190 4.035 1.00 15.11 112 VAL B O 1
ATOM 2173 N N . ARG B 1 115 ? 9.243 75.866 5.140 1.00 13.35 113 ARG B N 1
ATOM 2174 C CA . ARG B 1 115 ? 9.684 76.531 6.368 1.00 12.79 113 ARG B CA 1
ATOM 2175 C C . ARG B 1 115 ? 10.146 75.504 7.376 1.00 13.24 113 ARG B C 1
ATOM 2176 O O . ARG B 1 115 ? 9.882 74.288 7.210 1.00 14.13 113 ARG B O 1
ATOM 2184 N N . THR B 1 116 ? 10.869 75.939 8.406 1.00 12.94 114 THR B N 1
ATOM 2185 C CA . THR B 1 116 ? 11.453 74.954 9.270 1.00 13.12 114 THR B CA 1
ATOM 2186 C C . THR B 1 116 ? 10.388 74.163 10.031 1.00 14.75 114 THR B C 1
ATOM 2187 O O . THR B 1 116 ? 10.650 73.002 10.407 1.00 14.13 114 THR B O 1
ATOM 2191 N N . GLY B 1 117 ? 9.208 74.743 10.281 1.00 13.30 115 GLY B N 1
ATOM 2192 C CA . GLY B 1 117 ? 8.160 73.952 10.915 1.00 13.74 115 GLY B CA 1
ATOM 2193 C C . GLY B 1 117 ? 7.747 72.777 10.058 1.00 15.63 115 GLY B C 1
ATOM 2194 O O . GLY B 1 117 ? 7.338 71.733 10.627 1.00 15.57 115 GLY B O 1
ATOM 2195 N N . TYR B 1 118 ? 7.801 72.935 8.733 1.00 13.73 116 TYR B N 1
ATOM 2196 C CA . TYR B 1 118 ? 7.443 71.805 7.881 1.00 14.28 116 TYR B CA 1
ATOM 2197 C C . TYR B 1 118 ? 8.545 70.743 7.871 1.00 16.26 116 TYR B C 1
ATOM 2198 O O . TYR B 1 118 ? 8.273 69.551 7.659 1.00 15.67 116 TYR B O 1
ATOM 2207 N N . LEU B 1 119 ? 9.796 71.141 8.063 1.00 15.00 117 LEU B N 1
ATOM 2208 C CA . LEU B 1 119 ? 10.859 70.124 8.227 1.00 15.33 117 LEU B CA 1
ATOM 2209 C C . LEU B 1 119 ? 10.568 69.305 9.464 1.00 16.94 117 LEU B C 1
ATOM 2210 O O . LEU B 1 119 ? 10.719 68.088 9.449 1.00 17.18 117 LEU B O 1
ATOM 2215 N N . VAL B 1 120 ? 10.189 69.943 10.551 1.00 14.82 118 VAL B N 1
ATOM 2216 C CA . VAL B 1 120 ? 9.928 69.225 11.790 1.00 13.73 118 VAL B CA 1
ATOM 2217 C C . VAL B 1 120 ? 8.754 68.260 11.584 1.00 16.43 118 VAL B C 1
ATOM 2218 O O . VAL B 1 120 ? 8.846 67.078 11.963 1.00 18.50 118 VAL B O 1
ATOM 2222 N N . ILE B 1 121 ? 7.654 68.727 10.989 1.00 16.23 119 ILE B N 1
ATOM 2223 C CA . ILE B 1 121 ? 6.511 67.860 10.670 1.00 15.94 119 ILE B CA 1
ATOM 2224 C C . ILE B 1 121 ? 6.923 66.701 9.785 1.00 17.89 119 ILE B C 1
ATOM 2225 O O . ILE B 1 121 ? 6.563 65.536 10.047 1.00 18.21 119 ILE B O 1
ATOM 2230 N N . GLY B 1 122 ? 7.661 66.983 8.721 1.00 17.49 120 GLY B N 1
ATOM 2231 C CA . GLY B 1 122 ? 7.985 65.951 7.765 1.00 18.67 120 GLY B CA 1
ATOM 2232 C C . GLY B 1 122 ? 8.855 64.892 8.388 1.00 19.88 120 GLY B C 1
ATOM 2233 O O . GLY B 1 122 ? 8.720 63.693 8.064 1.00 20.19 120 GLY B O 1
ATOM 2234 N N . ILE B 1 123 ? 9.747 65.302 9.279 1.00 17.91 121 ILE B N 1
ATOM 2235 C CA . ILE B 1 123 ? 10.563 64.319 9.971 1.00 18.96 121 ILE B CA 1
ATOM 2236 C C . ILE B 1 123 ? 9.708 63.523 10.963 1.00 22.68 121 ILE B C 1
ATOM 2237 O O . ILE B 1 123 ? 9.761 62.278 10.977 1.00 24.10 121 ILE B O 1
ATOM 2242 N N . LEU B 1 124 ? 8.918 64.214 11.791 1.00 21.37 122 LEU B N 1
ATOM 2243 C CA . LEU B 1 124 ? 8.141 63.489 12.815 1.00 22.63 122 LEU B CA 1
ATOM 2244 C C . LEU B 1 124 ? 7.045 62.597 12.260 1.00 28.66 122 LEU B C 1
ATOM 2245 O O . LEU B 1 124 ? 6.706 61.583 12.915 1.00 29.52 122 LEU B O 1
ATOM 2250 N N . LYS B 1 125 ? 6.522 62.911 11.073 1.00 28.94 123 LYS B N 1
ATOM 2251 C CA . LYS B 1 125 ? 5.368 62.181 10.502 1.00 32.23 123 LYS B CA 1
ATOM 2252 C C . LYS B 1 125 ? 5.765 61.035 9.661 1.00 43.43 123 LYS B C 1
ATOM 2253 O O . LYS B 1 125 ? 4.924 60.318 9.111 1.00 41.32 123 LYS B O 1
ATOM 2259 N N . THR B 1 126 ? 7.055 60.837 9.550 1.00 30.19 124 THR B N 1
ATOM 2260 C CA . THR B 1 126 ? 7.557 59.825 8.652 1.00 33.78 124 THR B CA 1
ATOM 2261 C C . THR B 1 126 ? 8.160 58.778 9.590 1.00 39.27 124 THR B C 1
ATOM 2262 O O . THR B 1 126 ? 9.292 58.979 10.086 1.00 32.12 124 THR B O 1
ATOM 2266 N N . PRO B 1 127 ? 7.379 57.720 9.916 1.00 36.23 125 PRO B N 1
ATOM 2267 C CA . PRO B 1 127 ? 7.813 56.797 10.979 1.00 38.74 125 PRO B CA 1
ATOM 2268 C C . PRO B 1 127 ? 9.235 56.294 10.809 1.00 47.00 125 PRO B C 1
ATOM 2269 O O . PRO B 1 127 ? 9.883 56.036 11.819 1.00 37.83 125 PRO B O 1
ATOM 2273 N N . SER B 1 128 ? 9.730 56.171 9.578 1.00 38.76 126 SER B N 1
ATOM 2274 C CA . SER B 1 128 ? 11.119 55.687 9.424 1.00 34.13 126 SER B CA 1
ATOM 2275 C C . SER B 1 128 ? 12.204 56.750 9.699 1.00 37.69 126 SER B C 1
ATOM 2276 O O . SER B 1 128 ? 13.344 56.431 9.992 1.00 38.68 126 SER B O 1
ATOM 2279 N N . LEU B 1 129 ? 11.840 58.016 9.534 1.00 31.48 127 LEU B N 1
ATOM 2280 C CA . LEU B 1 129 ? 12.795 59.148 9.638 1.00 29.18 127 LEU B CA 1
ATOM 2281 C C . LEU B 1 129 ? 12.748 59.835 10.990 1.00 28.72 127 LEU B C 1
ATOM 2282 O O . LEU B 1 129 ? 13.653 60.616 11.361 1.00 27.97 127 LEU B O 1
ATOM 2287 N N . ARG B 1 130 ? 11.698 59.542 11.764 1.00 32.55 128 ARG B N 1
ATOM 2288 C CA . ARG B 1 130 ? 11.457 60.322 12.992 1.00 30.24 128 ARG B CA 1
ATOM 2289 C C . ARG B 1 130 ? 12.611 60.233 13.996 1.00 28.58 128 ARG B C 1
ATOM 2290 O O . ARG B 1 130 ? 12.921 61.189 14.684 1.00 29.31 128 ARG B O 1
ATOM 2298 N N A HIS B 1 131 ? 13.228 59.051 14.100 0.52 29.21 129 HIS B N 1
ATOM 2299 N N B HIS B 1 131 ? 13.223 59.051 14.063 0.48 29.21 129 HIS B N 1
ATOM 2300 C CA A HIS B 1 131 ? 14.378 58.847 14.986 0.52 30.32 129 HIS B CA 1
ATOM 2301 C CA B HIS B 1 131 ? 14.340 58.794 14.955 0.48 30.74 129 HIS B CA 1
ATOM 2302 C C A HIS B 1 131 ? 15.548 59.770 14.668 0.52 32.39 129 HIS B C 1
ATOM 2303 C C B HIS B 1 131 ? 15.601 59.597 14.593 0.48 30.24 129 HIS B C 1
ATOM 2304 O O A HIS B 1 131 ? 16.376 60.065 15.532 0.52 30.39 129 HIS B O 1
ATOM 2305 O O B HIS B 1 131 ? 16.535 59.650 15.382 0.48 36.69 129 HIS B O 1
ATOM 2318 N N . ALA B 1 132 ? 15.599 60.277 13.441 1.00 32.50 130 ALA B N 1
ATOM 2319 C CA . ALA B 1 132 ? 16.670 61.229 13.097 1.00 34.66 130 ALA B CA 1
ATOM 2320 C C . ALA B 1 132 ? 16.567 62.512 13.955 1.00 38.53 130 ALA B C 1
ATOM 2321 O O . ALA B 1 132 ? 17.540 63.284 14.071 1.00 43.53 130 ALA B O 1
ATOM 2323 N N . LEU B 1 133 ? 15.414 62.764 14.563 1.00 33.33 131 LEU B N 1
ATOM 2324 C CA . LEU B 1 133 ? 15.310 63.872 15.512 1.00 29.15 131 LEU B CA 1
ATOM 2325 C C . LEU B 1 133 ? 15.320 63.404 16.946 1.00 32.10 131 LEU B C 1
ATOM 2326 O O . LEU B 1 133 ? 16.009 63.987 17.789 1.00 30.90 131 LEU B O 1
ATOM 2331 N N . THR B 1 134 ? 14.551 62.363 17.259 1.00 27.24 132 THR B N 1
ATOM 2332 C CA . THR B 1 134 ? 14.453 62.021 18.657 1.00 28.84 132 THR B CA 1
ATOM 2333 C C . THR B 1 134 ? 15.800 61.459 19.114 1.00 34.11 132 THR B C 1
ATOM 2334 O O . THR B 1 134 ? 16.172 61.571 20.284 1.00 38.73 132 THR B O 1
ATOM 2338 N N . GLY B 1 135 ? 16.548 60.884 18.179 1.00 34.52 133 GLY B N 1
ATOM 2339 C CA . GLY B 1 135 ? 17.842 60.312 18.511 1.00 32.04 133 GLY B CA 1
ATOM 2340 C C . GLY B 1 135 ? 18.866 61.399 18.790 1.00 38.07 133 GLY B C 1
ATOM 2341 O O . GLY B 1 135 ? 19.844 61.199 19.507 1.00 37.71 133 GLY B O 1
ATOM 2342 N N . LEU B 1 136 ? 18.648 62.589 18.248 1.00 29.77 134 LEU B N 1
ATOM 2343 C CA A LEU B 1 136 ? 19.584 63.671 18.516 0.62 27.55 134 LEU B CA 1
ATOM 2344 C CA B LEU B 1 136 ? 19.507 63.719 18.478 0.38 28.79 134 LEU B CA 1
ATOM 2345 C C . LEU B 1 136 ? 19.302 64.315 19.867 1.00 28.34 134 LEU B C 1
ATOM 2346 O O . LEU B 1 136 ? 20.231 64.713 20.543 1.00 31.33 134 LEU B O 1
ATOM 2355 N N . SER B 1 137 ? 18.026 64.444 20.241 1.00 25.06 135 SER B N 1
ATOM 2356 C CA . SER B 1 137 ? 17.663 64.962 21.564 1.00 24.34 135 SER B CA 1
ATOM 2357 C C . SER B 1 137 ? 16.322 64.366 21.976 1.00 25.17 135 SER B C 1
ATOM 2358 O O . SER B 1 137 ? 15.346 64.491 21.222 1.00 27.19 135 SER B O 1
ATOM 2361 N N . ALA B 1 138 ? 16.249 63.811 23.178 1.00 28.00 136 ALA B N 1
ATOM 2362 C CA . ALA B 1 138 ? 14.952 63.306 23.664 1.00 33.27 136 ALA B CA 1
ATOM 2363 C C . ALA B 1 138 ? 13.924 64.432 23.828 1.00 30.17 136 ALA B C 1
ATOM 2364 O O . ALA B 1 138 ? 12.722 64.185 23.912 1.00 30.08 136 ALA B O 1
ATOM 2366 N N . GLU B 1 139 ? 14.371 65.678 23.837 1.00 27.13 137 GLU B N 1
ATOM 2367 C CA . GLU B 1 139 ? 13.425 66.773 23.937 1.00 25.50 137 GLU B CA 1
ATOM 2368 C C . GLU B 1 139 ? 12.398 66.743 22.817 1.00 29.19 137 GLU B C 1
ATOM 2369 O O . GLU B 1 139 ? 11.250 67.140 23.016 1.00 29.71 137 GLU B O 1
ATOM 2375 N N . PHE B 1 140 ? 12.798 66.269 21.626 1.00 26.16 138 PHE B N 1
ATOM 2376 C CA . PHE B 1 140 ? 11.867 66.287 20.503 1.00 25.21 138 PHE B CA 1
ATOM 2377 C C . PHE B 1 140 ? 10.719 65.254 20.678 1.00 26.28 138 PHE B C 1
ATOM 2378 O O . PHE B 1 140 ? 9.661 65.376 20.048 1.00 29.77 138 PHE B O 1
ATOM 2386 N N . ALA B 1 141 ? 10.948 64.292 21.539 1.00 26.90 139 ALA B N 1
ATOM 2387 C CA . ALA B 1 141 ? 9.878 63.344 21.916 1.00 27.93 139 ALA B CA 1
ATOM 2388 C C . ALA B 1 141 ? 8.760 64.007 22.731 1.00 27.96 139 ALA B C 1
ATOM 2389 O O . ALA B 1 141 ? 7.733 63.382 22.931 1.00 28.76 139 ALA B O 1
ATOM 2391 N N . LYS B 1 142 ? 8.920 65.276 23.137 1.00 27.12 140 LYS B N 1
ATOM 2392 C CA . LYS B 1 142 ? 7.812 65.984 23.784 1.00 27.13 140 LYS B CA 1
ATOM 2393 C C . LYS B 1 142 ? 6.762 66.438 22.795 1.00 27.12 140 LYS B C 1
ATOM 2394 O O . LYS B 1 142 ? 5.622 66.713 23.180 1.00 31.60 140 LYS B O 1
ATOM 2400 N N . LEU B 1 143 ? 7.120 66.457 21.519 1.00 26.86 141 LEU B N 1
ATOM 2401 C CA . LEU B 1 143 ? 6.214 66.989 20.510 1.00 30.30 141 LEU B CA 1
ATOM 2402 C C . LEU B 1 143 ? 5.201 65.960 20.057 1.00 30.63 141 LEU B C 1
ATOM 2403 O O . LEU B 1 143 ? 5.552 64.806 19.928 1.00 31.76 141 LEU B O 1
ATOM 2408 N N . LYS B 1 144 ? 3.933 66.344 19.899 1.00 33.02 142 LYS B N 1
ATOM 2409 C CA . LYS B 1 144 ? 2.951 65.465 19.273 1.00 36.41 142 LYS B CA 1
ATOM 2410 C C . LYS B 1 144 ? 2.691 66.063 17.897 1.00 30.44 142 LYS B C 1
ATOM 2411 O O . LYS B 1 144 ? 2.277 67.233 17.768 1.00 29.83 142 LYS B O 1
ATOM 2417 N N . VAL B 1 145 ? 3.020 65.297 16.873 1.00 30.33 143 VAL B N 1
ATOM 2418 C CA . VAL B 1 145 ? 3.008 65.884 15.532 1.00 31.53 143 VAL B CA 1
ATOM 2419 C C . VAL B 1 145 ? 1.548 66.192 15.127 1.00 26.93 143 VAL B C 1
ATOM 2420 O O . VAL B 1 145 ? 1.336 67.099 14.342 1.00 28.49 143 VAL B O 1
ATOM 2424 N N . GLU B 1 146 ? 0.559 65.438 15.627 1.00 28.79 144 GLU B N 1
ATOM 2425 C CA . GLU B 1 146 ? -0.842 65.764 15.303 1.00 31.13 144 GLU B CA 1
ATOM 2426 C C . GLU B 1 146 ? -1.236 67.140 15.819 1.00 29.62 144 GLU B C 1
ATOM 2427 O O . GLU B 1 146 ? -1.962 67.890 15.156 1.00 29.97 144 GLU B O 1
ATOM 2433 N N . ALA B 1 147 ? -0.698 67.507 16.974 1.00 27.23 145 ALA B N 1
ATOM 2434 C CA . ALA B 1 147 ? -0.923 68.823 17.522 1.00 29.71 145 ALA B CA 1
ATOM 2435 C C . ALA B 1 147 ? -0.247 69.849 16.648 1.00 24.68 145 ALA B C 1
ATOM 2436 O O . ALA B 1 147 ? -0.766 70.942 16.368 1.00 27.73 145 ALA B O 1
ATOM 2438 N N . LEU B 1 148 ? 0.973 69.526 16.260 1.00 23.50 146 LEU B N 1
ATOM 2439 C CA A LEU B 1 148 ? 1.755 70.454 15.486 0.58 23.33 146 LEU B CA 1
ATOM 2440 C CA B LEU B 1 148 ? 1.770 70.440 15.449 0.42 24.94 146 LEU B CA 1
ATOM 2441 C C . LEU B 1 148 ? 1.122 70.720 14.118 1.00 25.75 146 LEU B C 1
ATOM 2442 O O . LEU B 1 148 ? 1.195 71.832 13.604 1.00 24.53 146 LEU B O 1
ATOM 2451 N N . THR B 1 149 ? 0.499 69.700 13.517 1.00 22.95 147 THR B N 1
ATOM 2452 C CA . THR B 1 149 ? -0.115 69.969 12.218 1.00 24.43 147 THR B CA 1
ATOM 2453 C C . THR B 1 149 ? -1.479 70.628 12.375 1.00 27.16 147 THR B C 1
ATOM 2454 O O . THR B 1 149 ? -1.796 71.573 11.648 1.00 31.52 147 THR B O 1
ATOM 2458 N N . GLU B 1 150 ? -2.264 70.165 13.325 1.00 23.56 148 GLU B N 1
ATOM 2459 C CA . GLU B 1 150 ? -3.604 70.722 13.522 1.00 28.03 148 GLU B CA 1
ATOM 2460 C C . GLU B 1 150 ? -3.598 72.140 14.089 1.00 33.49 148 GLU B C 1
ATOM 2461 O O . GLU B 1 150 ? -4.502 72.920 13.798 1.00 31.19 148 GLU B O 1
ATOM 2467 N N . ARG B 1 151 ? -2.594 72.475 14.898 1.00 24.64 149 ARG B N 1
ATOM 2468 C CA . ARG B 1 151 ? -2.520 73.780 15.521 1.00 26.18 149 ARG B CA 1
ATOM 2469 C C . ARG B 1 151 ? -1.220 74.444 15.132 1.00 23.06 149 ARG B C 1
ATOM 2470 O O . ARG B 1 151 ? -0.606 75.141 15.950 1.00 25.50 149 ARG B O 1
ATOM 2478 N N . PHE B 1 152 ? -0.817 74.266 13.874 1.00 21.50 150 PHE B N 1
ATOM 2479 C CA . PHE B 1 152 ? 0.479 74.820 13.426 1.00 21.55 150 PHE B CA 1
ATOM 2480 C C . PHE B 1 152 ? 0.643 76.315 13.735 1.00 22.03 150 PHE B C 1
ATOM 2481 O O . PHE B 1 152 ? 1.678 76.732 14.239 1.00 20.32 150 PHE B O 1
ATOM 2489 N N . ASP B 1 153 ? -0.386 77.125 13.451 1.00 23.01 151 ASP B N 1
ATOM 2490 C CA . ASP B 1 153 ? -0.234 78.578 13.620 1.00 23.47 151 ASP B CA 1
ATOM 2491 C C . ASP B 1 153 ? -0.065 78.905 15.094 1.00 26.32 151 ASP B C 1
ATOM 2492 O O . ASP B 1 153 ? 0.691 79.832 15.441 1.00 27.18 151 ASP B O 1
ATOM 2497 N N . GLU B 1 154 ? -0.774 78.189 15.971 1.00 26.68 152 GLU B N 1
ATOM 2498 C CA . GLU B 1 154 ? -0.540 78.438 17.401 1.00 27.78 152 GLU B CA 1
ATOM 2499 C C . GLU B 1 154 ? 0.902 78.125 17.770 1.00 29.36 152 GLU B C 1
ATOM 2500 O O . GLU B 1 154 ? 1.574 78.894 18.475 1.00 31.68 152 GLU B O 1
ATOM 2506 N N . TYR B 1 155 ? 1.416 76.990 17.308 1.00 21.43 153 TYR B N 1
ATOM 2507 C CA . TYR B 1 155 ? 2.804 76.666 17.637 1.00 20.89 153 TYR B CA 1
ATOM 2508 C C . TYR B 1 155 ? 3.840 77.634 17.103 1.00 24.29 153 TYR B C 1
ATOM 2509 O O . TYR B 1 155 ? 4.774 77.953 17.830 1.00 24.79 153 TYR B O 1
ATOM 2518 N N . VAL B 1 156 ? 3.726 78.105 15.867 1.00 19.64 154 VAL B N 1
ATOM 2519 C CA . VAL B 1 156 ? 4.807 78.939 15.353 1.00 19.24 154 VAL B CA 1
ATOM 2520 C C . VAL B 1 156 ? 4.633 80.416 15.733 1.00 20.43 154 VAL B C 1
ATOM 2521 O O . VAL B 1 156 ? 5.562 81.197 15.543 1.00 22.77 154 VAL B O 1
ATOM 2525 N N . GLY B 1 157 ? 3.465 80.817 16.240 1.00 23.33 155 GLY B N 1
ATOM 2526 C CA . GLY B 1 157 ? 3.324 82.154 16.784 1.00 27.14 155 GLY B CA 1
ATOM 2527 C C . GLY B 1 157 ? 3.754 83.239 15.807 1.00 26.14 155 GLY B C 1
ATOM 2528 O O . GLY B 1 157 ? 3.314 83.228 14.661 1.00 25.46 155 GLY B O 1
ATOM 2529 N N . ALA B 1 158 ? 4.569 84.175 16.272 1.00 24.63 156 ALA B N 1
ATOM 2530 C CA . ALA B 1 158 ? 5.033 85.294 15.446 1.00 24.27 156 ALA B CA 1
ATOM 2531 C C . ALA B 1 158 ? 6.349 85.010 14.779 1.00 21.87 156 ALA B C 1
ATOM 2532 O O . ALA B 1 158 ? 7.159 85.918 14.509 1.00 25.02 156 ALA B O 1
ATOM 2534 N N . SER B 1 159 ? 6.566 83.731 14.458 1.00 18.90 157 SER B N 1
ATOM 2535 C CA . SER B 1 159 ? 7.798 83.384 13.762 1.00 18.98 157 SER B CA 1
ATOM 2536 C C . SER B 1 159 ? 8.092 84.259 12.538 1.00 18.44 157 SER B C 1
ATOM 2537 O O . SER B 1 159 ? 7.194 84.610 11.790 1.00 18.89 157 SER B O 1
ATOM 2540 N N . PRO B 1 160 ? 9.373 84.539 12.262 1.00 17.34 158 PRO B N 1
ATOM 2541 C CA . PRO B 1 160 ? 9.693 85.308 11.065 1.00 18.42 158 PRO B CA 1
ATOM 2542 C C . PRO B 1 160 ? 9.448 84.536 9.784 1.00 18.28 158 PRO B C 1
ATOM 2543 O O . PRO B 1 160 ? 9.471 85.161 8.721 1.00 20.83 158 PRO B O 1
ATOM 2547 N N . GLU B 1 161 ? 9.184 83.214 9.874 1.00 15.73 159 GLU B N 1
ATOM 2548 C CA . GLU B 1 161 ? 8.871 82.448 8.661 1.00 14.82 159 GLU B CA 1
ATOM 2549 C C . GLU B 1 161 ? 7.402 82.591 8.254 1.00 17.44 159 GLU B C 1
ATOM 2550 O O . GLU B 1 161 ? 6.997 82.002 7.225 1.00 19.18 159 GLU B O 1
ATOM 2556 N N . ASN B 1 162 ? 6.611 83.388 9.004 1.00 18.72 160 ASN B N 1
ATOM 2557 C CA . ASN B 1 162 ? 5.247 83.687 8.611 1.00 20.96 160 ASN B CA 1
ATOM 2558 C C . ASN B 1 162 ? 5.221 84.509 7.320 1.00 27.36 160 ASN B C 1
ATOM 2559 O O . ASN B 1 162 ? 6.123 85.318 7.123 1.00 27.62 160 ASN B O 1
ATOM 2564 N N . GLY B 1 163 ? 4.266 84.432 6.533 1.00 38.46 161 GLY B N 1
#

Radius of gyration: 21.16 Å; Cα contacts (8 Å, |Δi|>4): 487; chains: 2; bounding box: 57×53×43 Å

Foldseek 3Di:
DCPPDPDPCVLLVQADPLQSVLLVVLVVVCVVFAFQASEPLSSVLSSVVDPFFLVNLLCVVLVFDVVQLNVLSVVVVVPGDHPHPDDHYHDPLVSQLSVLLCVCCCPLVVDRHRGVLSSLLSQVPPVVSLVVVVVSPVSSVSRDSVCCSVVVCVRRPPGPVD/DPDDDPCNLLVQADPLLNVLQVQLVVVCVVQQFAESAPLSSVLSSVVDPFFLVNLLCVVQVQDVVQLNVLSVVVVVPTDHDPYYHDPLVSQLSVLQCCCCCPVVVDRHRGVLSSLLSQCVPVVRVCSPCVSPVSSVSDDSVCCSVVVCNRSPPGPVD

Sequence (319 aa):
SHMSEISSRVALFGKLNSSLAYKAIEAATVFCKLRGNPYVELVHWFHQILQLPDSDLHQIVRQSSGIDPARLAKDLTTEALDRLPRGSTSITDLSSHVEEAVERGWVYGSLMFGESSQVRTGYLVIGILKTPSLRHALTGLSAEFAKLKVEALLTERFDEYVGASPENMSEISRVALFGKLNSSLAYKAIEAATVFCCKLRGNPYVELVHWFHQILQLPDSDLHQIVRQSGIDPARLAKDLTEALDRLPRGITDLSSHVEEEAVERGWVYGSLMFGESQVRTGYLVIGILKTPSLRHHALTGLLSAEFAKLKVEALLTERFDEYVGASPEN

Nearest PDB structures (foldseek):
  4uqw-assembly1_A  TM=1.006E+00  e=1.109E-28  Pseudomonas aeruginosa PAO1
  4uqw-assembly2_B  TM=9.832E-01  e=6.503E-25  Pseudomonas aeruginosa PAO1
  4hh6-assembly1_A  TM=8.142E-01  e=1.172E-08  Escherichia coli 042
  4hh5-assembly1_A  TM=7.845E-01  e=1.829E-08  Escherichia coli 042
  3fh2-assembly1_A  TM=7.624E-01  e=1.073E-04  Corynebacterium glutamicum

Solvent-accessible surface area: 15181 Å² total

GO terms:
  GO:0005737 cytoplasm (C, EXP)

InterPro domains:
  IPR001270 ClpA/B family [PR00300] (636-654)
  IPR001270 ClpA/B family [PR00300] (681-699)
  IPR001270 ClpA/B family [PR00300] (710-728)
  IPR001270 ClpA/B family [PR00300] (743-757)
  IPR003593 AAA+ ATPase domain [SM00382] (229-370)
  IPR003593 AAA+ ATPase domain [SM00382] (632-775)
  IPR003959 ATPase, AAA-type, core [PF00004] (234-366)
  IPR003959 ATPase, AAA-type, core [PF07724] (631-797)
  IPR004176 Clp, repeat (R) N-terminal domain [PF02861] (15-123)
  IPR004176 Clp, repeat (R) N-terminal domain [PS51903] (10-151)
  IPR017729 AAA+ ATPase ClpV1 [TIGR03345] (13-888)
  IPR018368 ClpA/B, conserved site 1 [PS00870] (325-337)
  IPR019489 Clp ATPase, C-terminal [PF10431] (804-878)
  IPR019489 Clp ATPase, C-terminal [SM01086] (804-896)
  IPR027417 P-loop containing nucleoside triphosphate hydrolase [G3DSA:3.40.50.300] (183-373)
  IPR027417 P-loop containing nucleoside triphosphate hydrolase [G3DSA:3.40.50.300] (375-579)
  IPR027417 P-loop containing nucleoside triphosphate hydrolase [G3DSA:3.40.50.300] (585-802)
  IPR027417 P-loop containing nucleoside triphosphate hydrolase [SSF52540] (190-519)
  IPR027417 P-loop containing nucleoside triphosphate hydrolase [SSF52540] (581-878)
  IPR036628 Clp, N-terminal domain superfamily [G3DSA:1.10.1780.10] (1-161)

CATH classification: 1.10.1780.10

B-factor: mean 28.25, std 15.46, range [12.06, 163.06]

Secondary structure (P-SEA, 3-state):
ccccccccccccccccaaaaaaaaaaaaaaaaaccccccaaaaaaaaaaccccaaaaaaaaaccaaaaaaaaaaaaaaaccccccccccccaaaaaaaaaaaaaaacccccccccaaaaaaaaaacaaaaaaaaaaccccccccaaaaaacccccccccccc/ccccccccccccccaaaaaaaaaaaaaaaaaccccccaaaaaaaaaaccccaaaaaaaaccccaaaaaaaaaaaaaacccccccccaaaaaaaaaaaaaaccccccccccaaaaaaaaaacccccccccccccccccccaaaaaacccccccccccc